Protein AF-A0A158FHJ2-F1 (afdb_monomer_lite)

Radius of gyration: 22.07 Å; chains: 1; bounding box: 53×37×63 Å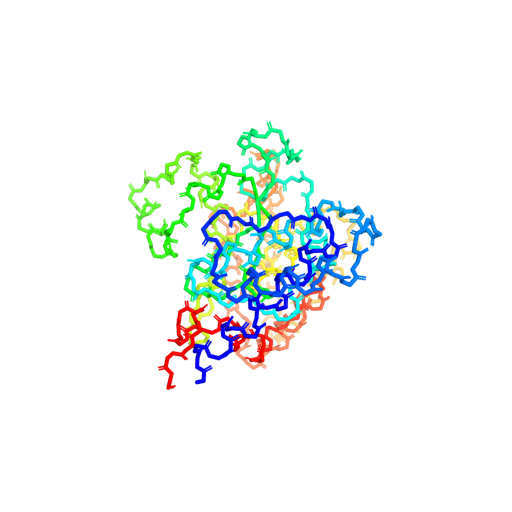

Organism: Caballeronia sordidicola (NCBI:txid196367)

pLDDT: mean 91.87, std 8.34, range [44.44, 98.44]

Foldseek 3Di:
DLVVVLLVLLLVLLLLCLQQVHDQDPPRDPSSVVSVVVNCVVCPVNHHNDDLLSVQLSVLSSVCSVVQFDADPVSDSVVSVQQDDQAFQQQRHGADDPPPDQSHKDKDFLAQLFGNFFQGIHIHGNLLCVLCPNDHLVNLVVCVVVVHARPSGDNLSSLSSNQLNQFVRDDPPDDRDLDAHSGDDTPRHGHTLNNLVLNVLLVLLVDDPVVNVVVLVLLLVLADPVCSPVLSVLLVVLSVQLNVQCVVDPDSSNSSVDPSSSVSSVVSVVNRDPVSVVVSSVSSCVVVVHDDQDVVRVVNRVSVSSSGSDDD

Secondary structure (DSSP, 8-state):
-HHHHHHHHHHHHHHHHHHTTPPPPTT--HHHHHHHHHHHHHHTT------HHHHHHHHHHHHHHHTTB-B-TT--HHHHHHT--SB-TTT-PBPBSSS-STTBEEEEESSTTS-B-TBBEEEEEHHHHHHHTT--HHHHHHHHHTT-PPTTS-HHHHHHHHHHHHHHHS-TTSPPP-----SPPPTTB---HHHHHHHHHHHTTSS-HHHHHHHHHHHHTTS-TTTHHHHHHHHHHHHHHHHHHHTT-SSGGGGGG-HHHHHHHHHHHHTS-HHHHHHHHHHHHHHTT-----HHHHHHT-GGGTTBPP--

Structure (mmCIF, N/CA/C/O backbone):
data_AF-A0A158FHJ2-F1
#
_entry.id   AF-A0A158FHJ2-F1
#
loop_
_atom_site.group_PDB
_atom_site.id
_atom_site.type_symbol
_atom_site.label_atom_id
_atom_site.label_alt_id
_atom_site.label_comp_id
_atom_site.label_asym_id
_atom_site.label_entity_id
_atom_site.label_seq_id
_atom_site.pdbx_PDB_ins_code
_atom_site.Cartn_x
_atom_site.Cartn_y
_atom_site.Cartn_z
_atom_site.occupancy
_atom_site.B_iso_or_equiv
_atom_site.auth_seq_id
_atom_site.auth_comp_id
_atom_site.auth_asym_id
_atom_site.auth_atom_id
_atom_site.pdbx_PDB_model_num
ATOM 1 N N . MET A 1 1 ? 1.790 -14.239 30.527 1.00 54.19 1 MET A N 1
ATOM 2 C CA . MET A 1 1 ? 2.499 -13.319 29.613 1.00 54.19 1 MET A CA 1
ATOM 3 C C . MET A 1 1 ? 1.675 -12.896 28.401 1.00 54.19 1 MET A C 1
ATOM 5 O O . MET A 1 1 ? 1.341 -11.725 28.356 1.00 54.19 1 MET A O 1
ATOM 9 N N . ALA A 1 2 ? 1.270 -13.770 27.466 1.00 59.44 2 ALA A N 1
ATOM 10 C CA . ALA A 1 2 ? 0.426 -13.361 26.320 1.00 59.44 2 ALA A CA 1
ATOM 11 C C . ALA A 1 2 ? -0.910 -12.720 26.752 1.00 59.44 2 ALA A C 1
ATOM 13 O O . ALA A 1 2 ? -1.229 -11.600 26.374 1.00 59.44 2 ALA A O 1
ATOM 14 N N . GLN A 1 3 ? -1.633 -13.384 27.660 1.00 61.69 3 GLN A N 1
ATOM 15 C CA . GLN A 1 3 ? -2.878 -12.860 28.238 1.00 61.69 3 GLN A CA 1
ATOM 16 C C . GLN A 1 3 ? -2.683 -11.570 29.054 1.00 61.69 3 GLN A C 1
ATOM 18 O O . GLN A 1 3 ? -3.582 -10.737 29.114 1.00 61.69 3 GLN A O 1
ATOM 23 N N . GLU A 1 4 ? -1.520 -11.396 29.685 1.00 65.94 4 GLU A N 1
ATOM 24 C CA . GLU A 1 4 ? -1.193 -10.184 30.450 1.00 65.94 4 GLU A CA 1
ATOM 25 C C . GLU A 1 4 ? -0.856 -9.018 29.517 1.00 65.94 4 GLU A C 1
ATOM 27 O O . GLU A 1 4 ? -1.291 -7.897 29.762 1.00 65.94 4 GLU A O 1
ATOM 32 N N . TYR A 1 5 ? -0.156 -9.295 28.416 1.00 72.88 5 TYR A N 1
ATOM 33 C CA . TYR A 1 5 ? 0.125 -8.330 27.359 1.00 72.88 5 TYR A CA 1
ATOM 34 C C . TYR A 1 5 ? -1.168 -7.863 26.675 1.00 72.88 5 TYR A C 1
ATOM 36 O O . TYR A 1 5 ? -1.376 -6.664 26.490 1.00 72.88 5 TYR A O 1
ATOM 44 N N . ASP A 1 6 ? -2.092 -8.787 26.404 1.00 79.00 6 ASP A N 1
ATOM 45 C CA . ASP A 1 6 ? -3.429 -8.467 25.894 1.00 79.00 6 ASP A CA 1
ATOM 46 C C . ASP A 1 6 ? -4.221 -7.609 26.889 1.00 79.00 6 ASP A C 1
ATOM 48 O O . ASP A 1 6 ? -4.891 -6.650 26.492 1.00 79.00 6 ASP A O 1
ATOM 52 N N . ALA A 1 7 ? -4.119 -7.916 28.188 1.00 87.19 7 ALA A N 1
ATOM 53 C CA . ALA A 1 7 ? -4.772 -7.147 29.240 1.00 87.19 7 ALA A CA 1
ATOM 54 C C . ALA A 1 7 ? -4.225 -5.717 29.345 1.00 87.19 7 ALA A C 1
ATOM 56 O O . ALA A 1 7 ? -5.012 -4.775 29.443 1.00 87.19 7 ALA A O 1
ATOM 57 N N . GLU A 1 8 ? -2.905 -5.533 29.283 1.00 91.06 8 GLU A N 1
ATOM 58 C CA . GLU A 1 8 ? -2.280 -4.208 29.273 1.00 91.06 8 GLU A CA 1
ATOM 59 C C . GLU A 1 8 ? -2.705 -3.405 28.038 1.00 91.06 8 GLU A C 1
ATOM 61 O O . GLU A 1 8 ? -3.246 -2.305 28.173 1.00 91.06 8 GLU A O 1
ATOM 66 N N . ILE A 1 9 ? -2.560 -3.983 26.839 1.00 91.31 9 ILE A N 1
ATOM 67 C CA . ILE A 1 9 ? -2.947 -3.340 25.574 1.00 91.31 9 ILE A CA 1
ATOM 68 C C . ILE A 1 9 ? -4.401 -2.904 25.603 1.00 91.31 9 ILE A C 1
ATOM 70 O O . ILE A 1 9 ? -4.741 -1.797 25.166 1.00 91.31 9 ILE A O 1
ATOM 74 N N . GLY A 1 10 ? -5.277 -3.788 26.066 1.00 94.06 10 GLY A N 1
ATOM 75 C CA . GLY A 1 10 ? -6.684 -3.489 26.071 1.00 94.06 10 GLY A CA 1
ATOM 76 C C . GLY A 1 10 ? -7.072 -2.503 27.177 1.00 94.06 10 GLY A C 1
ATOM 77 O O . GLY A 1 10 ? -7.909 -1.645 26.903 1.00 94.06 10 GLY A O 1
ATOM 78 N N . ARG A 1 11 ? -6.406 -2.490 28.345 1.00 96.56 11 ARG A N 1
ATOM 79 C CA . ARG A 1 11 ? -6.549 -1.395 29.327 1.00 96.56 11 ARG A CA 1
ATOM 80 C C . ARG A 1 11 ? -6.135 -0.052 28.734 1.00 96.56 11 ARG A C 1
ATOM 82 O O . ARG A 1 11 ? -6.904 0.904 28.817 1.00 96.56 11 ARG A O 1
ATOM 89 N N . THR A 1 12 ? -4.988 0.020 28.052 1.00 96.25 12 THR A N 1
ATOM 90 C CA . THR A 1 12 ? -4.559 1.239 27.345 1.00 96.25 12 THR A CA 1
ATOM 91 C C . THR A 1 12 ? -5.580 1.664 26.289 1.00 96.25 12 THR A C 1
ATOM 93 O O . THR A 1 12 ? -5.916 2.840 26.188 1.00 96.25 12 THR A O 1
ATOM 96 N N . LEU A 1 13 ? -6.119 0.722 25.509 1.00 96.56 13 LEU A N 1
ATOM 97 C CA . LEU A 1 13 ? -7.164 1.018 24.527 1.00 96.56 13 LEU A CA 1
ATOM 98 C C . LEU A 1 13 ? -8.437 1.561 25.191 1.00 96.56 13 LEU A C 1
ATOM 100 O O . LEU A 1 13 ? -9.008 2.529 24.696 1.00 96.56 13 LEU A O 1
ATOM 104 N N . GLY A 1 14 ? -8.874 0.963 26.300 1.00 97.50 14 GLY A N 1
ATOM 105 C CA . GLY A 1 14 ? -10.010 1.442 27.085 1.00 97.50 14 GLY A CA 1
ATOM 106 C C . GLY A 1 14 ? -9.809 2.873 27.577 1.00 97.50 14 GLY A C 1
ATOM 107 O O . GLY A 1 14 ? -10.681 3.724 27.391 1.00 97.50 14 GLY A O 1
ATOM 108 N N . TRP A 1 15 ? -8.630 3.155 28.133 1.00 97.75 15 TRP A N 1
ATOM 109 C CA . TRP A 1 15 ? -8.238 4.489 28.579 1.00 97.75 15 TRP A CA 1
ATOM 110 C C . TRP A 1 15 ? -8.274 5.514 27.439 1.00 97.75 15 TRP A C 1
ATOM 112 O O . TRP A 1 15 ? -8.859 6.591 27.582 1.00 97.75 15 TRP A O 1
ATOM 122 N N . ASP A 1 16 ? -7.709 5.166 26.279 1.00 97.19 16 ASP A N 1
ATOM 123 C CA . ASP A 1 16 ? -7.722 6.032 25.102 1.00 97.19 16 ASP A CA 1
ATOM 124 C C . ASP A 1 16 ? -9.151 6.292 24.616 1.00 97.19 16 ASP A C 1
ATOM 126 O O . ASP A 1 16 ? -9.506 7.447 24.379 1.00 97.19 16 ASP A O 1
ATOM 130 N N . LEU A 1 17 ? -9.998 5.258 24.532 1.00 97.31 17 LEU A N 1
ATOM 131 C CA . LEU A 1 17 ? -11.416 5.396 24.182 1.00 97.31 17 LEU A CA 1
ATOM 132 C C . LEU A 1 17 ? -12.125 6.393 25.108 1.00 97.31 17 LEU A C 1
ATOM 134 O O . LEU A 1 17 ? -12.779 7.319 24.624 1.00 97.31 17 LEU A O 1
ATOM 138 N N . ALA A 1 18 ? -11.922 6.267 26.422 1.00 97.50 18 ALA A N 1
ATOM 139 C CA . ALA A 1 18 ? -12.494 7.182 27.405 1.00 97.50 18 ALA A CA 1
ATOM 140 C C . ALA A 1 18 ? -11.991 8.622 27.222 1.00 97.50 18 ALA A C 1
ATOM 142 O O . ALA A 1 18 ? -12.780 9.562 27.317 1.00 97.50 18 ALA A O 1
ATOM 143 N N . SER A 1 19 ? -10.708 8.811 26.893 1.00 97.25 19 SER A N 1
ATOM 144 C CA . SER A 1 19 ? -10.133 10.143 26.655 1.00 97.25 19 SER A CA 1
ATOM 145 C C . SER A 1 19 ? -10.781 10.891 25.480 1.00 97.25 19 SER A C 1
ATOM 147 O O . SER A 1 19 ? -10.815 12.124 25.484 1.00 97.25 19 SER A O 1
ATOM 149 N N . TYR A 1 20 ? -11.342 10.159 24.510 1.00 96.44 20 TYR A N 1
ATOM 150 C CA . TYR A 1 20 ? -12.083 10.697 23.362 1.00 96.44 20 TYR A CA 1
ATOM 151 C C . TYR A 1 20 ? -13.611 10.607 23.518 1.00 96.44 20 TYR A C 1
ATOM 153 O O . TYR A 1 20 ? -14.345 10.813 22.550 1.00 96.44 20 TYR A O 1
ATOM 161 N N . GLY A 1 21 ? -14.111 10.255 24.710 1.00 94.75 21 GLY A N 1
ATOM 162 C CA . GLY A 1 21 ? -15.547 10.110 24.967 1.00 94.75 21 GLY A CA 1
ATOM 163 C C . GLY A 1 21 ? -16.207 8.992 24.154 1.00 94.75 21 GLY A C 1
ATOM 164 O O . GLY A 1 21 ? -17.412 9.026 23.906 1.00 94.75 21 GLY A O 1
ATOM 165 N N . TRP A 1 22 ? -15.426 8.012 23.699 1.00 94.62 22 TRP A N 1
ATOM 166 C CA . TRP A 1 22 ? -15.891 6.913 22.865 1.00 94.62 22 TRP A CA 1
ATOM 167 C C . TRP A 1 22 ? -16.224 5.686 23.698 1.00 94.62 22 TRP A C 1
ATOM 169 O O . TRP A 1 22 ? -15.426 5.224 24.506 1.00 94.62 22 TRP A O 1
ATOM 179 N N . THR A 1 23 ? -17.406 5.122 23.461 1.00 93.50 23 THR A N 1
ATOM 180 C CA . THR A 1 23 ? -17.832 3.896 24.133 1.00 93.50 23 THR A CA 1
ATOM 181 C C . THR A 1 23 ? -17.115 2.686 23.526 1.00 93.50 23 THR A C 1
ATOM 183 O O . THR A 1 23 ? -17.088 2.556 22.295 1.00 93.50 23 THR A O 1
ATOM 186 N N . PRO A 1 24 ? -16.555 1.780 24.351 1.00 95.19 24 PRO A N 1
ATOM 187 C CA . PRO A 1 24 ? -16.081 0.489 23.884 1.00 95.19 24 PRO A CA 1
ATOM 188 C C . PRO A 1 24 ? -17.204 -0.279 23.192 1.00 95.19 24 PRO A C 1
ATOM 190 O O . PRO A 1 24 ? -18.383 -0.107 23.501 1.00 95.19 24 PRO A O 1
ATOM 193 N N . ARG A 1 25 ? -16.848 -1.151 22.252 1.00 92.44 25 ARG A N 1
ATOM 194 C CA . ARG A 1 25 ? -17.834 -2.034 21.623 1.00 92.44 25 ARG A CA 1
ATOM 195 C C . ARG A 1 25 ? -18.517 -2.933 22.658 1.00 92.44 25 ARG A C 1
ATOM 197 O O . ARG A 1 25 ? -17.920 -3.302 23.663 1.00 92.44 25 ARG A O 1
ATOM 204 N N . ASN A 1 26 ? -19.735 -3.370 22.345 1.00 92.06 26 ASN A N 1
ATOM 205 C CA . ASN A 1 26 ? -20.490 -4.297 23.196 1.00 92.06 26 ASN A CA 1
ATOM 206 C C . ASN A 1 26 ? -19.770 -5.642 23.403 1.00 92.06 26 ASN A C 1
ATOM 208 O O . ASN A 1 26 ? -19.990 -6.300 24.410 1.00 92.06 26 ASN A O 1
ATOM 212 N N . ASP A 1 27 ? -18.924 -6.042 22.450 1.00 92.06 27 ASP A N 1
ATOM 213 C CA . ASP A 1 27 ? -18.098 -7.251 22.495 1.00 92.06 27 ASP A CA 1
ATOM 214 C C . ASP A 1 27 ? -16.671 -6.990 23.018 1.00 92.06 27 ASP A C 1
ATOM 216 O O . ASP A 1 27 ? -15.771 -7.797 22.783 1.00 92.06 27 ASP A O 1
ATOM 220 N N . ALA A 1 28 ? -16.429 -5.854 23.685 1.00 93.31 28 ALA A N 1
ATOM 221 C CA . ALA A 1 28 ? -15.112 -5.515 24.211 1.00 93.31 28 ALA A CA 1
ATOM 222 C C . ALA A 1 28 ? -14.696 -6.456 25.364 1.00 93.31 28 ALA A C 1
ATOM 224 O O . ALA A 1 28 ? -15.498 -6.710 26.266 1.00 93.31 28 ALA A O 1
ATOM 225 N N . PRO A 1 29 ? -13.438 -6.938 25.387 1.00 93.06 29 PRO A N 1
ATOM 226 C CA . PRO A 1 29 ? -12.914 -7.713 26.509 1.00 93.06 29 PRO A CA 1
ATOM 227 C C . PRO A 1 29 ? -12.943 -6.946 27.841 1.00 93.06 29 PRO A C 1
ATOM 229 O O . PRO A 1 29 ? -12.853 -5.716 27.858 1.00 93.06 29 PRO A O 1
ATOM 232 N N . ALA A 1 30 ? -12.972 -7.675 28.963 1.00 94.81 30 ALA A N 1
ATOM 233 C CA . ALA A 1 30 ? -13.058 -7.104 30.314 1.00 94.81 30 ALA A CA 1
ATOM 234 C C . ALA A 1 30 ? -11.983 -6.041 30.594 1.00 94.81 30 ALA A C 1
ATOM 236 O O . ALA A 1 30 ? -12.297 -4.949 31.057 1.00 94.81 30 ALA A O 1
ATOM 237 N N . HIS A 1 31 ? -10.738 -6.304 30.203 1.00 95.62 31 HIS A N 1
ATOM 238 C CA . HIS A 1 31 ? -9.629 -5.371 30.393 1.00 95.62 31 HIS A CA 1
ATOM 239 C C . HIS A 1 31 ? -9.821 -4.032 29.638 1.00 95.62 31 HIS A C 1
ATOM 241 O O . HIS A 1 31 ? -9.353 -2.995 30.099 1.00 95.62 31 HIS A O 1
ATOM 247 N N . VAL A 1 32 ? -10.560 -4.009 28.515 1.00 96.75 32 VAL A N 1
ATOM 248 C CA . VAL A 1 32 ? -10.904 -2.758 27.808 1.00 96.75 32 VAL A CA 1
ATOM 249 C C . VAL A 1 32 ? -11.948 -1.982 28.595 1.00 96.75 32 VAL A C 1
ATOM 251 O O . VAL A 1 32 ? -11.862 -0.760 28.703 1.00 96.75 32 VAL A O 1
ATOM 254 N N . LEU A 1 33 ? -12.934 -2.685 29.155 1.00 97.31 33 LEU A N 1
ATOM 255 C CA . LEU A 1 33 ? -13.970 -2.080 29.987 1.00 97.31 33 LEU A CA 1
ATOM 256 C C . LEU A 1 33 ? -13.379 -1.494 31.276 1.00 97.31 33 LEU A C 1
ATOM 258 O O . LEU A 1 33 ? -13.750 -0.382 31.645 1.00 97.31 33 LEU A O 1
ATOM 262 N N . GLU A 1 34 ? -12.431 -2.193 31.906 1.00 97.19 34 GLU A N 1
ATOM 263 C CA . GLU A 1 34 ? -11.679 -1.718 33.076 1.00 97.19 34 GLU A CA 1
ATOM 264 C C . GLU A 1 34 ? -10.933 -0.414 32.770 1.00 97.19 34 GLU A C 1
ATOM 266 O O . GLU A 1 34 ? -11.211 0.613 33.389 1.00 97.19 34 GLU A O 1
ATOM 271 N N . GLY A 1 35 ? -10.065 -0.413 31.750 1.00 97.50 35 GLY A N 1
ATOM 272 C CA . GLY A 1 35 ? -9.312 0.789 31.376 1.00 97.50 35 GLY A CA 1
ATOM 273 C C . GLY A 1 35 ? -10.215 1.950 30.945 1.00 97.50 35 GLY A C 1
ATOM 274 O O . GLY A 1 35 ? -9.931 3.115 31.226 1.00 97.50 35 GLY A O 1
ATOM 275 N N . HIS A 1 36 ? -11.352 1.653 30.308 1.00 97.94 36 HIS A N 1
ATOM 276 C CA . HIS A 1 36 ? -12.347 2.667 29.970 1.00 97.94 36 HIS A CA 1
ATOM 277 C C . HIS A 1 36 ? -13.044 3.241 31.210 1.00 97.94 36 HIS A C 1
ATOM 279 O O . HIS A 1 36 ? -13.283 4.447 31.270 1.00 97.94 36 HIS A O 1
ATOM 285 N N . ALA A 1 37 ? -13.370 2.419 32.211 1.00 97.75 37 ALA A N 1
ATOM 286 C CA . ALA A 1 37 ? -13.951 2.890 33.465 1.00 97.75 37 ALA A CA 1
ATOM 287 C C . ALA A 1 37 ? -12.977 3.804 34.228 1.00 97.75 37 ALA A C 1
ATOM 289 O O . ALA A 1 37 ? -13.374 4.886 34.669 1.00 97.75 37 ALA A O 1
ATOM 290 N N . GLU A 1 38 ? -11.702 3.419 34.302 1.00 97.62 38 GLU A N 1
ATOM 291 C CA . GLU A 1 38 ? -10.626 4.231 34.885 1.00 97.62 38 GLU A CA 1
ATOM 292 C C . GLU A 1 38 ? -10.467 5.570 34.152 1.00 97.62 38 GLU A C 1
ATOM 294 O O . GLU A 1 38 ? -10.483 6.639 34.768 1.00 97.62 38 GLU A O 1
ATOM 299 N N . GLY A 1 39 ? -10.395 5.534 32.818 1.00 97.12 39 GLY A N 1
ATOM 300 C CA . GLY A 1 39 ? -10.318 6.741 32.002 1.00 97.12 39 GLY A CA 1
ATOM 301 C C . GLY A 1 39 ? -11.547 7.635 32.183 1.00 97.12 39 GLY A C 1
ATOM 302 O O . GLY A 1 39 ? -11.418 8.849 32.337 1.00 97.12 39 GLY A O 1
ATOM 303 N N . LYS A 1 40 ? -12.753 7.063 32.253 1.00 96.88 40 LYS A N 1
ATOM 304 C CA . LYS A 1 40 ? -13.988 7.827 32.478 1.00 96.88 40 LYS A CA 1
ATOM 305 C C . LYS A 1 40 ? -13.976 8.533 33.834 1.00 96.88 40 LYS A C 1
ATOM 307 O O . LYS A 1 40 ? -14.395 9.687 33.905 1.00 96.88 40 LYS A O 1
ATOM 312 N N . ALA A 1 41 ? -13.461 7.888 34.882 1.00 96.88 41 ALA A N 1
ATOM 313 C CA . ALA A 1 41 ? -13.275 8.518 36.189 1.00 96.88 41 ALA A CA 1
ATOM 314 C C . ALA A 1 41 ? -12.261 9.677 36.135 1.00 96.88 41 ALA A C 1
ATOM 316 O O . ALA A 1 41 ? -12.446 10.690 36.806 1.00 96.88 41 ALA A O 1
ATOM 317 N N . ARG A 1 42 ? -11.215 9.563 35.302 1.00 96.56 42 ARG A N 1
ATOM 318 C CA . ARG A 1 42 ? -10.171 10.589 35.148 1.00 96.56 42 ARG A CA 1
ATOM 319 C C . ARG A 1 42 ? -10.595 11.797 34.312 1.00 96.56 42 ARG A C 1
ATOM 321 O O . ARG A 1 42 ? -10.217 12.924 34.651 1.00 96.56 42 ARG A O 1
ATOM 328 N N . PHE A 1 43 ? -11.266 11.561 33.187 1.00 95.06 43 PHE A N 1
ATOM 329 C CA . PHE A 1 43 ? -11.600 12.589 32.196 1.00 95.06 43 PHE A CA 1
ATOM 330 C C . PHE A 1 43 ? -12.993 13.182 32.423 1.00 95.06 43 PHE A C 1
ATOM 332 O O . PHE A 1 43 ? -13.198 14.370 32.177 1.00 95.06 43 PHE A O 1
ATOM 339 N N . GLY A 1 44 ? -13.941 12.388 32.933 1.00 91.00 44 GLY A N 1
ATOM 340 C CA . GLY A 1 44 ? -15.318 12.818 33.161 1.00 91.00 44 GLY A CA 1
ATOM 341 C C . GLY A 1 44 ? -15.920 13.472 31.905 1.00 91.00 44 GLY A C 1
ATOM 342 O O . GLY A 1 44 ? -15.878 12.868 30.834 1.00 91.00 44 GLY A O 1
ATOM 343 N N . PRO A 1 45 ? -16.467 14.699 31.998 1.00 88.94 45 PRO A N 1
ATOM 344 C CA . PRO A 1 45 ? -16.992 15.422 30.837 1.00 88.94 45 PRO A CA 1
ATOM 345 C C . PRO A 1 45 ? -15.900 16.026 29.932 1.00 88.94 45 PRO A C 1
ATOM 347 O O . PRO A 1 45 ? -16.182 16.380 28.789 1.00 88.94 45 PRO A O 1
ATOM 350 N N . ASN A 1 46 ? -14.655 16.138 30.408 1.00 91.00 46 ASN A N 1
ATOM 351 C CA . ASN A 1 46 ? -13.553 16.800 29.705 1.00 91.00 46 ASN A CA 1
ATOM 352 C C . ASN A 1 46 ? -12.854 15.834 28.737 1.00 91.00 46 ASN A C 1
ATOM 354 O O . ASN A 1 46 ? -11.701 15.446 28.935 1.00 91.00 46 ASN A O 1
ATOM 358 N N . THR A 1 47 ? -13.576 15.436 27.692 1.00 94.25 47 THR A N 1
ATOM 359 C CA . THR A 1 47 ? -13.083 14.529 26.645 1.00 94.25 47 THR A CA 1
ATOM 360 C C . THR A 1 47 ? -12.654 15.288 25.392 1.00 94.25 47 THR A C 1
ATOM 362 O O . THR A 1 47 ? -13.113 16.398 25.116 1.00 94.25 47 THR A O 1
ATOM 365 N N . LYS A 1 48 ? -11.738 14.697 24.624 1.00 93.75 48 LYS A N 1
ATOM 366 C CA . LYS A 1 48 ? -11.281 15.237 23.340 1.00 93.75 48 LYS A CA 1
ATOM 367 C C . LYS A 1 48 ? -12.276 14.878 22.241 1.00 93.75 48 LYS A C 1
ATOM 369 O O . LYS A 1 48 ? -12.745 13.747 22.184 1.00 93.75 48 LYS A O 1
ATOM 374 N N . VAL A 1 49 ? -12.524 15.795 21.309 1.00 92.75 49 VAL A N 1
ATOM 375 C CA . VAL A 1 49 ? -13.263 15.477 20.079 1.00 92.75 49 VAL A CA 1
ATOM 376 C C . VAL A 1 49 ? -12.292 14.830 19.086 1.00 92.75 49 VAL A C 1
ATOM 378 O O . VAL A 1 49 ? -11.378 15.515 18.628 1.00 92.75 49 VAL A O 1
ATOM 381 N N . PRO A 1 50 ? -12.458 13.543 18.726 1.00 93.94 50 PRO A N 1
ATOM 382 C CA . PRO A 1 50 ? -11.501 12.878 17.859 1.00 93.94 50 PRO A CA 1
ATOM 383 C C . PRO A 1 50 ? -11.653 13.332 16.400 1.00 93.94 50 PRO A C 1
ATOM 385 O O . PRO A 1 50 ? -12.755 13.342 15.823 1.00 93.94 50 PRO A O 1
ATOM 388 N N . THR A 1 51 ? -10.520 13.621 15.771 1.00 95.88 51 THR A N 1
ATOM 389 C CA . THR A 1 51 ? -10.353 13.737 14.318 1.00 95.88 51 THR A CA 1
ATOM 390 C C . THR A 1 51 ? -10.717 12.423 13.614 1.00 95.88 51 THR A C 1
ATOM 392 O O . THR A 1 51 ? -10.831 11.360 14.233 1.00 95.88 51 THR A O 1
ATOM 395 N N . ARG A 1 52 ? -10.884 12.450 12.282 1.00 95.00 52 ARG A N 1
ATOM 396 C CA . ARG A 1 52 ? -11.180 11.225 11.511 1.00 95.00 52 ARG A CA 1
ATOM 397 C C . ARG A 1 52 ? -10.088 10.156 11.653 1.00 95.00 52 ARG A C 1
ATOM 399 O O . ARG A 1 52 ? -10.402 8.966 11.650 1.00 95.00 52 ARG A O 1
ATOM 406 N N . PHE A 1 53 ? -8.834 10.579 11.810 1.00 97.19 53 PHE A N 1
ATOM 407 C CA . PHE A 1 53 ? -7.681 9.695 11.946 1.00 97.19 53 PHE A CA 1
ATOM 408 C C . PHE A 1 53 ? -7.627 9.046 13.327 1.00 97.19 53 PHE A C 1
ATOM 410 O O . PHE A 1 53 ? -7.451 7.834 13.414 1.00 97.19 53 PHE A O 1
ATOM 417 N N . GLU A 1 54 ? -7.889 9.804 14.394 1.00 97.25 54 GLU A N 1
ATOM 418 C CA . GLU A 1 54 ? -7.995 9.261 15.757 1.00 97.25 54 GLU A CA 1
ATOM 419 C C . GLU A 1 54 ? -9.159 8.271 15.870 1.00 97.25 54 GLU A C 1
ATOM 421 O O . GLU A 1 54 ? -8.982 7.165 16.379 1.00 97.25 54 GLU A O 1
ATOM 426 N N . ARG A 1 55 ? -10.326 8.594 15.292 1.00 95.50 55 ARG A N 1
ATOM 427 C CA . ARG A 1 55 ? -11.458 7.653 15.215 1.00 95.50 55 ARG A CA 1
ATOM 428 C C . ARG A 1 55 ? -11.078 6.364 14.493 1.00 95.50 55 ARG A C 1
ATOM 430 O O . ARG A 1 55 ? -11.392 5.270 14.963 1.00 95.50 55 ARG A O 1
ATOM 437 N N . LYS A 1 56 ? -10.406 6.472 13.342 1.00 96.31 56 LYS A N 1
ATOM 438 C CA . LYS A 1 56 ? -9.984 5.299 12.567 1.00 96.31 56 LYS A CA 1
ATOM 439 C C . LYS A 1 56 ? -8.945 4.473 13.318 1.00 96.31 56 LYS A C 1
ATOM 441 O O . LYS A 1 56 ? -9.046 3.252 13.310 1.00 96.31 56 LYS A O 1
ATOM 446 N N . TRP A 1 57 ? -8.005 5.120 13.999 1.00 97.50 57 TRP A N 1
ATOM 447 C CA . TRP A 1 57 ? -6.993 4.476 14.830 1.00 97.50 57 TRP A CA 1
ATOM 448 C C . TRP A 1 57 ? -7.612 3.682 15.987 1.00 97.50 57 TRP A C 1
ATOM 450 O O . TRP A 1 57 ? -7.327 2.493 16.140 1.00 97.50 57 TRP A O 1
ATOM 460 N N . LEU A 1 58 ? -8.542 4.284 16.736 1.00 96.69 58 LEU A N 1
ATOM 461 C CA . LEU A 1 58 ? -9.284 3.603 17.804 1.00 96.69 58 LEU A CA 1
ATOM 462 C C . LEU A 1 58 ? -10.124 2.436 17.261 1.00 96.69 58 LEU A C 1
ATOM 464 O O . LEU A 1 58 ? -10.169 1.360 17.858 1.00 96.69 58 LEU A O 1
ATOM 468 N N . GLN A 1 59 ? -10.779 2.618 16.110 1.00 95.25 59 GLN A N 1
ATOM 469 C CA . GLN A 1 59 ? -11.531 1.553 15.438 1.00 95.25 59 GLN A CA 1
ATOM 470 C C . GLN A 1 59 ? -10.613 0.399 15.002 1.00 95.25 59 GLN A C 1
ATOM 472 O O . GLN A 1 59 ? -10.973 -0.770 15.155 1.00 95.25 59 GLN A O 1
ATOM 477 N N . LEU A 1 60 ? -9.437 0.713 14.458 1.00 95.94 60 LEU A N 1
ATOM 478 C CA . LEU A 1 60 ? -8.438 -0.258 14.023 1.00 95.94 60 LEU A CA 1
ATOM 479 C C . LEU A 1 60 ? -7.937 -1.088 15.205 1.00 95.94 60 LEU A C 1
ATOM 481 O O . LEU A 1 60 ? -7.953 -2.312 15.114 1.00 95.94 60 LEU A O 1
ATOM 485 N N . ARG A 1 61 ? -7.591 -0.452 16.331 1.00 96.44 61 ARG A N 1
ATOM 486 C CA . ARG A 1 61 ? -7.136 -1.147 17.547 1.00 96.44 61 ARG A CA 1
ATOM 487 C C . ARG A 1 61 ? -8.205 -2.058 18.143 1.00 96.44 61 ARG A C 1
ATOM 489 O O . ARG A 1 61 ? -7.909 -3.206 18.454 1.00 96.44 61 ARG A O 1
ATOM 496 N N . GLN A 1 62 ? -9.459 -1.603 18.206 1.00 95.06 62 GLN A N 1
ATOM 497 C CA . GLN A 1 62 ? -10.576 -2.455 18.636 1.00 95.06 62 GLN A CA 1
ATOM 498 C C . GLN A 1 62 ? -10.759 -3.671 17.716 1.00 95.06 62 GLN A C 1
ATOM 500 O O . GLN A 1 62 ? -10.934 -4.793 18.185 1.00 95.06 62 GLN A O 1
ATOM 505 N N . ASN A 1 63 ? -10.688 -3.472 16.395 1.00 93.75 63 ASN A N 1
ATOM 506 C CA . ASN A 1 63 ? -10.805 -4.567 15.431 1.00 93.75 63 ASN A CA 1
ATOM 507 C C . ASN A 1 63 ? -9.625 -5.542 15.488 1.00 93.75 63 ASN A C 1
ATOM 509 O O . ASN A 1 63 ? -9.833 -6.739 15.293 1.00 93.75 63 ASN A O 1
ATOM 513 N N . ALA A 1 64 ? -8.413 -5.042 15.722 1.00 93.75 64 ALA A N 1
ATOM 514 C CA . ALA A 1 64 ? -7.215 -5.855 15.859 1.00 93.75 64 ALA A CA 1
ATOM 515 C C . ALA A 1 64 ? -7.297 -6.736 17.108 1.00 93.75 64 ALA A C 1
ATOM 517 O O . ALA A 1 64 ? -7.210 -7.956 16.983 1.00 93.75 64 ALA A O 1
ATOM 518 N N . LEU A 1 65 ? -7.604 -6.143 18.268 1.00 92.69 65 LEU A N 1
ATOM 519 C CA . LEU A 1 65 ? -7.768 -6.862 19.532 1.00 92.69 65 LEU A CA 1
ATOM 520 C C . LEU A 1 65 ? -8.851 -7.945 19.431 1.00 92.69 65 LEU A C 1
ATOM 522 O O . LEU A 1 65 ? -8.602 -9.098 19.762 1.00 92.69 65 LEU A O 1
ATOM 526 N N . ARG A 1 66 ? -10.016 -7.625 18.847 1.00 91.44 66 ARG A N 1
ATOM 527 C CA . ARG A 1 66 ? -11.095 -8.604 18.605 1.00 91.44 66 ARG A CA 1
ATOM 528 C C . ARG A 1 66 ? -10.650 -9.793 17.743 1.00 91.44 66 ARG A C 1
ATOM 530 O O . ARG A 1 66 ? -11.204 -10.881 17.846 1.00 91.44 66 ARG A O 1
ATOM 537 N N . ARG A 1 67 ? -9.688 -9.583 16.843 1.00 90.06 67 ARG A N 1
ATOM 538 C CA . ARG A 1 67 ? -9.131 -10.622 15.962 1.00 90.06 67 ARG A CA 1
ATOM 539 C C . ARG A 1 67 ? -7.885 -11.295 16.555 1.00 90.06 67 ARG A C 1
ATOM 541 O O . ARG A 1 67 ? -7.277 -12.104 15.856 1.00 90.06 67 ARG A O 1
ATOM 548 N N . GLY A 1 68 ? -7.492 -10.942 17.783 1.00 90.88 68 GLY A N 1
ATOM 549 C CA . GLY A 1 68 ? -6.247 -11.384 18.411 1.00 90.88 68 GLY A CA 1
ATOM 550 C C . GLY A 1 68 ? -5.013 -10.966 17.614 1.00 90.88 68 GLY A C 1
ATOM 551 O O . GLY A 1 68 ? -4.090 -11.758 17.472 1.00 90.88 68 GLY A O 1
ATOM 552 N N . LYS A 1 69 ? -5.037 -9.780 16.991 1.00 92.50 69 LYS A N 1
ATOM 553 C CA . LYS A 1 69 ? -3.956 -9.255 16.148 1.00 92.50 69 LYS A CA 1
ATOM 554 C C . LYS A 1 69 ? -3.225 -8.109 16.838 1.00 92.50 69 LYS A C 1
ATOM 556 O O . LYS A 1 69 ? -3.858 -7.217 17.400 1.00 92.50 69 LYS A O 1
ATOM 561 N N . ILE A 1 70 ? -1.907 -8.096 16.677 1.00 93.25 70 ILE A N 1
ATOM 562 C CA . ILE A 1 70 ? -1.024 -7.036 17.161 1.00 93.25 70 ILE A CA 1
ATOM 563 C C . ILE A 1 70 ? -1.240 -5.760 16.341 1.00 93.25 70 ILE A C 1
ATOM 565 O O . ILE A 1 70 ? -1.401 -5.806 15.115 1.00 93.25 70 ILE A O 1
ATOM 569 N N . VAL A 1 71 ? -1.204 -4.619 17.029 1.00 94.75 71 VAL A N 1
ATOM 570 C CA . VAL A 1 71 ? -1.018 -3.299 16.422 1.00 94.75 71 VAL A CA 1
ATOM 571 C C . VAL A 1 71 ? 0.327 -2.771 16.877 1.00 94.75 71 VAL A C 1
ATOM 573 O O . VAL A 1 71 ? 0.540 -2.593 18.073 1.00 94.75 71 VAL A O 1
ATOM 576 N N . ASP A 1 72 ? 1.226 -2.555 15.925 1.00 93.06 72 ASP A N 1
ATOM 577 C CA . ASP A 1 72 ? 2.545 -2.009 16.201 1.00 93.06 72 ASP A CA 1
ATOM 578 C C . ASP A 1 72 ? 2.448 -0.580 16.760 1.00 93.06 72 ASP A C 1
ATOM 580 O O . ASP A 1 72 ? 1.574 0.200 16.369 1.00 93.06 72 ASP A O 1
ATOM 584 N N . ALA A 1 73 ? 3.360 -0.224 17.666 1.00 91.06 73 ALA A N 1
ATOM 585 C CA . ALA A 1 73 ? 3.353 1.071 18.342 1.00 91.06 73 ALA A CA 1
ATOM 586 C C . ALA A 1 73 ? 3.568 2.260 17.385 1.00 91.06 73 ALA A C 1
ATOM 588 O O . ALA A 1 73 ? 3.120 3.370 17.682 1.00 91.06 73 ALA A O 1
ATOM 589 N N . ALA A 1 74 ? 4.202 2.051 16.224 1.00 92.44 74 ALA A N 1
ATOM 590 C CA . ALA A 1 74 ? 4.349 3.088 15.203 1.00 92.44 74 ALA A CA 1
ATOM 591 C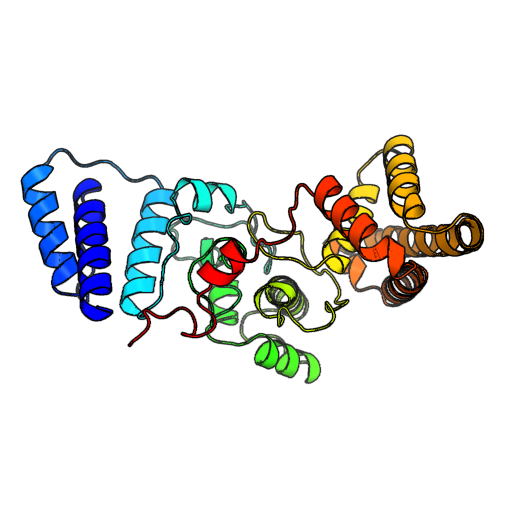 C . ALA A 1 74 ? 3.014 3.438 14.520 1.00 92.44 74 ALA A C 1
ATOM 593 O O . ALA A 1 74 ? 2.884 4.514 13.924 1.00 92.44 74 ALA A O 1
ATOM 594 N N . ILE A 1 75 ? 1.994 2.575 14.632 1.00 95.69 75 ILE A N 1
ATOM 595 C CA . ILE A 1 75 ? 0.659 2.844 14.097 1.00 95.69 75 ILE A CA 1
ATOM 596 C C . ILE A 1 75 ? -0.057 3.841 15.006 1.00 95.69 75 ILE A C 1
ATOM 598 O O . ILE A 1 75 ? -0.739 3.490 15.968 1.00 95.69 75 ILE A O 1
ATOM 602 N N . THR A 1 76 ? 0.087 5.114 14.654 1.00 96.81 76 THR A N 1
ATOM 603 C CA . THR A 1 76 ? -0.501 6.275 15.333 1.00 96.81 76 THR A CA 1
ATOM 604 C C . THR A 1 76 ? -1.534 6.972 14.436 1.00 96.81 76 THR A C 1
ATOM 606 O O . THR A 1 76 ? -1.557 6.730 13.226 1.00 96.81 76 THR A O 1
ATOM 609 N N . PRO A 1 77 ? -2.367 7.894 14.960 1.00 97.69 77 PRO A N 1
ATOM 610 C CA . PRO A 1 77 ? -3.227 8.725 14.114 1.00 97.69 77 PRO A CA 1
ATOM 611 C C . PRO A 1 77 ? -2.452 9.480 13.020 1.00 97.69 77 PRO A C 1
ATOM 613 O O . PRO A 1 77 ? -2.903 9.523 11.879 1.00 97.69 77 PRO A O 1
ATOM 616 N N . ARG A 1 78 ? -1.248 9.983 13.338 1.00 97.69 78 ARG A N 1
ATOM 617 C CA . ARG A 1 78 ? -0.353 10.648 12.375 1.00 97.69 78 ARG A CA 1
ATOM 618 C C . ARG A 1 78 ? 0.134 9.700 11.279 1.00 97.69 78 ARG A C 1
ATOM 620 O O . ARG A 1 78 ? 0.272 10.114 10.135 1.00 97.69 78 ARG A O 1
ATOM 627 N N . PHE A 1 79 ? 0.384 8.432 11.608 1.00 96.38 79 PHE A N 1
ATOM 628 C CA . PHE A 1 79 ? 0.705 7.427 10.596 1.00 96.38 79 PHE A CA 1
ATOM 629 C C . PHE A 1 79 ? -0.483 7.188 9.656 1.00 96.38 79 PHE A C 1
ATOM 631 O O . PHE A 1 79 ? -0.298 7.154 8.446 1.00 96.38 79 PHE A O 1
ATOM 638 N N . ILE A 1 80 ? -1.707 7.076 10.191 1.00 97.25 80 ILE A N 1
ATOM 639 C CA . ILE A 1 80 ? -2.910 6.906 9.360 1.00 97.25 80 ILE A CA 1
ATOM 640 C C . ILE A 1 80 ? -3.112 8.109 8.433 1.00 97.25 80 ILE A C 1
ATOM 642 O O . ILE A 1 80 ? -3.438 7.913 7.269 1.00 97.25 80 ILE A O 1
ATOM 646 N N . GLU A 1 81 ? -2.892 9.328 8.925 1.00 97.06 81 GLU A N 1
ATOM 647 C CA . GLU A 1 81 ? -2.900 10.542 8.101 1.00 97.06 81 GLU A CA 1
ATOM 648 C C . GLU A 1 81 ? -1.816 10.512 7.014 1.00 97.06 81 GLU A C 1
ATOM 650 O O . GLU A 1 81 ? -2.083 10.855 5.868 1.00 97.06 81 GLU A O 1
ATOM 655 N N . PHE A 1 82 ? -0.610 10.047 7.344 1.00 95.69 82 PHE A N 1
ATOM 656 C CA . PHE A 1 82 ? 0.495 9.934 6.390 1.00 95.69 82 PHE A CA 1
ATOM 657 C C . PHE A 1 82 ? 0.204 8.961 5.236 1.00 95.69 82 PHE A C 1
ATOM 659 O O . PHE A 1 82 ? 0.611 9.219 4.103 1.00 95.69 82 PHE A O 1
ATOM 666 N N . ILE A 1 83 ? -0.496 7.855 5.506 1.00 94.69 83 ILE A N 1
ATOM 667 C CA . ILE A 1 83 ? -0.883 6.877 4.476 1.00 94.69 83 ILE A CA 1
ATOM 668 C C . ILE A 1 83 ? -2.245 7.178 3.828 1.00 94.69 83 ILE A C 1
ATOM 670 O O . ILE A 1 83 ? -2.672 6.435 2.938 1.00 94.69 83 ILE A O 1
ATOM 674 N N . ASP A 1 84 ? -2.934 8.235 4.269 1.00 94.88 84 ASP A N 1
ATOM 675 C CA . ASP A 1 84 ? -4.194 8.685 3.683 1.00 94.88 84 ASP A CA 1
ATOM 676 C C . ASP A 1 84 ? -3.965 9.239 2.275 1.00 94.88 84 ASP A C 1
ATOM 678 O O . ASP A 1 84 ? -2.946 9.858 1.961 1.00 94.88 84 ASP A O 1
ATOM 682 N N . TYR A 1 85 ? -4.924 8.998 1.392 1.00 91.38 85 TYR A N 1
ATOM 683 C CA . TYR A 1 85 ? -4.839 9.443 0.009 1.00 91.38 85 TYR A CA 1
ATOM 684 C C . TYR A 1 85 ? -6.248 9.722 -0.517 1.00 91.38 85 TYR A C 1
ATOM 686 O O . TYR A 1 85 ? -7.142 8.961 -0.208 1.00 91.38 85 TYR A O 1
ATOM 694 N N . PRO A 1 86 ? -6.518 10.746 -1.339 1.00 94.44 86 PRO A N 1
ATOM 695 C CA . PRO A 1 86 ? -7.896 11.070 -1.748 1.00 94.44 86 PRO A CA 1
ATOM 696 C C . PRO A 1 86 ? -8.578 10.022 -2.647 1.00 94.44 86 PRO A C 1
ATOM 698 O O . PRO A 1 86 ? -9.797 9.923 -2.688 1.00 94.44 86 PRO A O 1
ATOM 701 N N . THR A 1 87 ? -7.811 9.225 -3.383 1.00 97.12 87 THR A N 1
ATOM 702 C CA . THR A 1 87 ? -8.306 8.231 -4.350 1.00 97.12 87 THR A CA 1
ATOM 703 C C . THR A 1 87 ? -7.922 6.825 -3.906 1.00 97.12 87 THR A C 1
ATOM 705 O O . THR A 1 87 ? -6.783 6.611 -3.502 1.00 97.12 87 THR A O 1
ATOM 708 N N . CYS A 1 88 ? -8.787 5.825 -4.052 1.00 97.81 88 CYS A N 1
ATOM 709 C CA . CYS A 1 88 ? -8.415 4.443 -3.755 1.00 97.81 88 CYS A CA 1
ATOM 710 C C . CYS A 1 88 ? -7.377 3.917 -4.772 1.00 97.81 88 CYS A C 1
ATOM 712 O O . CYS A 1 88 ? -7.619 4.000 -5.974 1.00 97.81 88 CYS A O 1
ATOM 714 N N . PRO A 1 89 ? -6.250 3.315 -4.344 1.00 97.44 89 PRO A N 1
ATOM 715 C CA . PRO A 1 89 ? -5.228 2.811 -5.269 1.00 97.44 89 PRO A CA 1
ATOM 716 C C . PRO A 1 89 ? -5.679 1.576 -6.068 1.00 97.44 89 PRO A C 1
ATOM 718 O O . PRO A 1 89 ? -5.083 1.251 -7.091 1.00 97.44 89 PRO A O 1
ATOM 721 N N . VAL A 1 90 ? -6.727 0.884 -5.619 1.00 98.12 90 VAL A N 1
ATOM 722 C CA . VAL A 1 90 ? -7.262 -0.315 -6.277 1.00 98.12 90 VAL A CA 1
ATOM 723 C C . VAL A 1 90 ? -8.349 0.070 -7.277 1.00 98.12 90 VAL A C 1
ATOM 725 O O . VAL A 1 90 ? -8.239 -0.220 -8.465 1.00 98.12 90 VAL A O 1
ATOM 728 N N . THR A 1 91 ? -9.384 0.761 -6.804 1.00 98.12 91 THR A N 1
ATOM 729 C CA . THR A 1 91 ? -10.585 1.074 -7.591 1.00 98.12 91 THR A CA 1
ATOM 730 C C . THR A 1 91 ? -10.500 2.392 -8.353 1.00 98.12 91 THR A C 1
ATOM 732 O O . THR A 1 91 ? -11.329 2.643 -9.217 1.00 98.12 91 THR A O 1
ATOM 735 N N . LEU A 1 92 ? -9.509 3.235 -8.043 1.00 97.94 92 LEU A N 1
ATOM 736 C CA . LEU A 1 92 ? -9.305 4.575 -8.611 1.00 97.94 92 LEU A CA 1
ATOM 737 C C . LEU A 1 92 ? -10.464 5.563 -8.405 1.00 97.94 92 LEU A C 1
ATOM 739 O O . LEU A 1 92 ? -10.434 6.662 -8.951 1.00 97.94 92 LEU A O 1
ATOM 743 N N . VAL A 1 93 ? -11.450 5.212 -7.580 1.00 97.38 93 VAL A N 1
ATOM 744 C CA . VAL A 1 93 ? -12.531 6.118 -7.173 1.00 97.38 93 VAL A CA 1
ATOM 745 C C . VAL A 1 93 ? -12.055 7.055 -6.068 1.00 97.38 93 VAL A C 1
ATOM 747 O O . VAL A 1 93 ? -11.214 6.677 -5.243 1.00 97.38 93 VAL A O 1
ATOM 750 N N . GLU A 1 94 ? -12.600 8.268 -6.038 1.00 97.56 94 GLU A N 1
ATOM 751 C CA . GLU A 1 94 ? -12.435 9.176 -4.905 1.00 97.56 94 GLU A CA 1
ATOM 752 C C . GLU A 1 94 ? -13.012 8.536 -3.636 1.00 97.56 94 GLU A C 1
ATOM 754 O O . GLU A 1 94 ? -14.061 7.886 -3.668 1.00 97.56 94 GLU A O 1
ATOM 759 N N . MET A 1 95 ? -12.281 8.652 -2.529 1.00 96.75 95 MET A N 1
ATOM 760 C CA . MET A 1 95 ? -12.677 8.057 -1.264 1.00 96.75 95 MET A CA 1
ATOM 761 C C . MET A 1 95 ? -13.584 8.996 -0.485 1.00 96.75 95 MET A C 1
ATOM 763 O O . MET A 1 95 ? -13.270 10.159 -0.236 1.00 96.75 95 MET A O 1
ATOM 767 N N . THR A 1 96 ? -14.708 8.446 -0.046 1.00 96.88 96 THR A N 1
ATOM 768 C CA . THR A 1 96 ? -15.636 9.115 0.860 1.00 96.88 96 THR A CA 1
ATOM 769 C C . THR A 1 96 ? -15.291 8.781 2.311 1.00 96.88 96 THR A C 1
ATOM 771 O O . THR A 1 96 ? -14.449 7.925 2.607 1.00 96.88 96 THR A O 1
ATOM 774 N N . HIS A 1 97 ? -15.914 9.488 3.251 1.00 94.75 97 HIS A N 1
ATOM 775 C CA . HIS A 1 97 ? -15.617 9.334 4.669 1.00 94.75 97 HIS A CA 1
ATOM 776 C C . HIS A 1 97 ? -16.905 9.310 5.486 1.00 94.75 97 HIS A C 1
ATOM 778 O O . HIS A 1 97 ? -17.592 10.321 5.588 1.00 94.75 97 HIS A O 1
ATOM 784 N N . SER A 1 98 ? -17.169 8.189 6.159 1.00 89.75 98 SER A N 1
ATOM 785 C CA . SER A 1 98 ? -18.308 8.026 7.079 1.00 89.75 98 SER A CA 1
ATOM 786 C C . SER A 1 98 ? -19.679 8.224 6.418 1.00 89.75 98 SER A C 1
ATOM 788 O O . SER A 1 98 ? -20.608 8.702 7.061 1.00 89.75 98 SER A O 1
ATOM 790 N N . THR A 1 99 ? -19.804 7.861 5.142 1.00 93.00 99 THR A N 1
ATOM 791 C CA . THR A 1 99 ? -21.072 7.909 4.398 1.00 93.00 99 THR A CA 1
ATOM 792 C C . THR A 1 99 ? -21.800 6.565 4.403 1.00 93.00 99 THR A C 1
ATOM 794 O O . THR A 1 99 ? -22.985 6.504 4.091 1.00 93.00 99 THR A O 1
ATOM 797 N N . GLY A 1 100 ? -21.099 5.476 4.746 1.00 93.12 100 GLY A N 1
ATOM 798 C CA . GLY A 1 100 ? -21.613 4.110 4.632 1.00 93.12 100 GLY A CA 1
ATOM 799 C C . GLY A 1 100 ? -21.550 3.544 3.210 1.00 93.12 100 GLY A C 1
ATOM 800 O O . GLY A 1 100 ? -21.906 2.383 3.010 1.00 93.12 100 GLY A O 1
ATOM 801 N N . ALA A 1 101 ? -21.080 4.324 2.233 1.00 96.12 101 ALA A N 1
ATOM 802 C CA . ALA A 1 101 ? -20.910 3.879 0.859 1.00 96.12 101 ALA A CA 1
ATOM 803 C C . ALA A 1 101 ? -19.698 2.950 0.700 1.00 96.12 101 ALA A C 1
ATOM 805 O O . ALA A 1 101 ? -18.737 2.981 1.468 1.00 96.12 101 ALA A O 1
ATOM 806 N N . ASP A 1 102 ? -19.697 2.164 -0.372 1.00 97.19 102 ASP A N 1
ATOM 807 C CA . ASP A 1 102 ? -18.581 1.281 -0.723 1.00 97.19 102 ASP A CA 1
ATOM 808 C C . ASP A 1 102 ? -17.305 2.038 -1.153 1.00 97.19 102 ASP A C 1
ATOM 810 O O . ASP A 1 102 ? -16.220 1.450 -1.217 1.00 97.19 102 ASP A O 1
ATOM 814 N N . THR A 1 103 ? -17.416 3.345 -1.406 1.00 97.38 103 THR A N 1
ATOM 815 C CA . THR A 1 103 ? -16.304 4.281 -1.632 1.00 97.38 103 THR A CA 1
ATOM 816 C C . THR A 1 103 ? -15.666 4.780 -0.340 1.00 97.38 103 THR A C 1
ATOM 818 O O . THR A 1 103 ? -14.623 5.430 -0.409 1.00 97.38 103 THR A O 1
ATOM 821 N N . ASP A 1 104 ? -16.246 4.484 0.831 1.00 97.25 104 ASP A N 1
ATOM 822 C CA . ASP A 1 104 ? -15.674 4.937 2.094 1.00 97.25 104 ASP A CA 1
ATOM 823 C C . ASP A 1 104 ? -14.268 4.369 2.277 1.00 97.25 104 ASP A C 1
ATOM 825 O O . ASP A 1 104 ? -13.991 3.213 1.954 1.00 97.25 104 ASP A O 1
ATOM 829 N N . TRP A 1 105 ? -13.367 5.180 2.816 1.00 96.94 105 TRP A N 1
ATOM 830 C CA . TRP A 1 105 ? -12.014 4.734 3.109 1.00 96.94 105 TRP A CA 1
ATOM 831 C C . TRP A 1 105 ? -11.976 3.639 4.194 1.00 96.94 105 TRP A C 1
ATOM 833 O O . TRP A 1 105 ? -12.739 3.603 5.170 1.00 96.94 105 TRP A O 1
ATOM 843 N N . SER A 1 106 ? -11.019 2.737 4.042 1.00 96.19 106 SER A N 1
ATOM 844 C CA . SER A 1 106 ? -10.760 1.607 4.917 1.00 96.19 106 SER A CA 1
ATOM 845 C C . SER A 1 106 ? -9.255 1.436 5.070 1.00 96.19 106 SER A C 1
ATOM 847 O O . SER A 1 106 ? -8.529 1.486 4.083 1.00 96.19 106 SER A O 1
ATOM 849 N N . VAL A 1 107 ? -8.791 1.230 6.303 1.00 96.69 107 VAL A N 1
ATOM 850 C CA . VAL A 1 107 ? -7.391 0.893 6.587 1.00 96.69 107 VAL A CA 1
ATOM 851 C C . VAL A 1 107 ? -7.323 -0.617 6.768 1.00 96.69 107 VAL A C 1
ATOM 853 O O . VAL A 1 107 ? -8.000 -1.147 7.653 1.00 96.69 107 VAL A O 1
ATOM 856 N N . ASP A 1 108 ? -6.536 -1.307 5.949 1.00 95.06 108 ASP A N 1
ATOM 857 C CA . ASP A 1 108 ? -6.407 -2.764 6.021 1.00 95.06 108 ASP A CA 1
ATOM 858 C C . ASP A 1 108 ? -4.961 -3.235 5.887 1.00 95.06 108 ASP A C 1
ATOM 860 O O . ASP A 1 108 ? -4.097 -2.536 5.354 1.00 95.06 108 ASP A O 1
ATOM 864 N N . ARG A 1 109 ? -4.722 -4.451 6.385 1.00 95.06 109 ARG A N 1
ATOM 865 C CA . ARG A 1 109 ? -3.444 -5.146 6.260 1.00 95.06 109 ARG A CA 1
ATOM 866 C C . ARG A 1 109 ? -3.341 -5.776 4.887 1.00 95.06 109 ARG A C 1
ATOM 868 O O . ARG A 1 109 ? -4.181 -6.594 4.529 1.00 95.06 109 ARG A O 1
ATOM 875 N N . VAL A 1 110 ? -2.291 -5.471 4.144 1.00 93.50 110 VAL A N 1
ATOM 876 C CA . VAL A 1 110 ? -2.084 -6.054 2.822 1.00 93.50 110 VAL A CA 1
ATOM 877 C C . VAL A 1 110 ? -1.769 -7.549 2.932 1.00 93.50 110 VAL A C 1
ATOM 879 O O . VAL A 1 110 ? -2.421 -8.363 2.279 1.00 93.50 110 VAL A O 1
ATOM 882 N N . ASN A 1 111 ? -0.839 -7.913 3.816 1.00 93.75 111 ASN A N 1
ATOM 883 C CA . ASN A 1 111 ? -0.596 -9.284 4.236 1.00 93.75 111 ASN A CA 1
ATOM 884 C C . ASN A 1 111 ? -1.474 -9.617 5.452 1.00 93.75 111 ASN A C 1
ATOM 886 O O . ASN A 1 111 ? -1.266 -9.114 6.561 1.00 93.75 111 ASN A O 1
ATOM 890 N N . ASN A 1 112 ? -2.462 -10.490 5.240 1.00 93.56 112 ASN A N 1
ATOM 891 C CA . ASN A 1 112 ? -3.413 -10.921 6.267 1.00 93.56 112 ASN A CA 1
ATOM 892 C C . ASN A 1 112 ? -2.771 -11.737 7.404 1.00 93.56 112 ASN A C 1
ATOM 894 O O . ASN A 1 112 ? -3.315 -11.749 8.521 1.00 93.56 112 ASN A O 1
ATOM 898 N N . ASP A 1 113 ? -1.617 -12.354 7.148 1.00 91.25 113 ASP A N 1
ATOM 899 C CA . ASP A 1 113 ? -0.818 -13.065 8.146 1.00 91.25 113 ASP A CA 1
ATOM 900 C C . ASP A 1 113 ? 0.092 -12.127 8.942 1.00 91.25 113 ASP A C 1
ATOM 902 O O . ASP A 1 113 ? 0.641 -12.535 9.952 1.00 91.25 113 ASP A O 1
ATOM 906 N N . GLY A 1 114 ? 0.217 -10.855 8.563 1.00 91.94 114 GLY A N 1
ATOM 907 C CA . GLY A 1 114 ? 0.944 -9.864 9.354 1.00 91.94 114 GLY A CA 1
ATOM 908 C C . GLY A 1 114 ? 0.098 -9.198 10.445 1.00 91.94 114 GLY A C 1
ATOM 909 O O . GLY A 1 114 ? -1.142 -9.240 10.444 1.00 91.94 114 GLY A O 1
ATOM 910 N N . ALA A 1 115 ? 0.785 -8.530 11.367 1.00 94.19 115 ALA A N 1
ATOM 911 C CA . ALA A 1 115 ? 0.228 -7.552 12.296 1.00 94.19 115 ALA A CA 1
ATOM 912 C C . ALA A 1 115 ? -0.205 -6.263 11.568 1.00 94.19 115 ALA A C 1
ATOM 914 O O . ALA A 1 115 ? 0.072 -6.064 10.380 1.00 94.19 115 ALA A O 1
ATOM 915 N N . TYR A 1 116 ? -0.897 -5.373 12.281 1.00 95.75 116 TYR A N 1
ATOM 916 C CA . TYR A 1 116 ? -1.100 -3.998 11.828 1.00 95.75 116 TYR A CA 1
ATOM 917 C C . TYR A 1 116 ? 0.197 -3.223 12.066 1.00 95.75 116 TYR A C 1
ATOM 919 O O . TYR A 1 116 ? 0.462 -2.814 13.191 1.00 95.75 116 TYR A O 1
ATOM 927 N N . ALA A 1 117 ? 1.010 -3.066 11.025 1.00 93.81 117 ALA A N 1
ATOM 928 C CA . ALA A 1 117 ? 2.365 -2.535 11.130 1.00 93.81 117 ALA A CA 1
ATOM 929 C C . ALA A 1 117 ? 2.754 -1.697 9.904 1.00 93.81 117 ALA A C 1
ATOM 931 O O . ALA A 1 117 ? 2.160 -1.844 8.829 1.00 93.81 117 ALA A O 1
ATOM 932 N N . ASP A 1 118 ? 3.751 -0.825 10.074 1.00 92.44 118 ASP A N 1
ATOM 933 C CA . ASP A 1 118 ? 4.323 -0.031 8.984 1.00 92.44 118 ASP A CA 1
ATOM 934 C C . ASP A 1 118 ? 4.819 -0.948 7.856 1.00 92.44 118 ASP A C 1
ATOM 936 O O . ASP A 1 118 ? 5.339 -2.036 8.097 1.00 92.44 118 ASP A O 1
ATOM 940 N N . GLY A 1 119 ? 4.588 -0.557 6.609 1.00 91.06 119 GLY A N 1
ATOM 941 C CA . GLY A 1 119 ? 4.846 -1.374 5.430 1.00 91.06 119 GLY A CA 1
ATOM 942 C C . GLY A 1 119 ? 3.749 -2.398 5.116 1.00 91.06 119 GLY A C 1
ATOM 943 O O . GLY A 1 119 ? 3.664 -2.826 3.964 1.00 91.06 119 GLY A O 1
ATOM 944 N N . ASN A 1 120 ? 2.897 -2.768 6.082 1.00 94.69 120 ASN A N 1
ATOM 945 C CA . ASN A 1 120 ? 1.809 -3.734 5.889 1.00 94.69 120 ASN A CA 1
ATOM 946 C C . ASN A 1 120 ? 0.411 -3.096 5.840 1.00 94.69 120 ASN A C 1
ATOM 948 O O . ASN A 1 120 ? -0.563 -3.803 5.598 1.00 94.69 120 ASN A O 1
ATOM 952 N N . LEU A 1 121 ? 0.268 -1.789 6.071 1.00 95.56 121 LEU A N 1
ATOM 953 C CA . LEU A 1 121 ? -1.029 -1.105 6.030 1.00 95.56 121 LEU A CA 1
ATOM 954 C C . LEU A 1 121 ? -1.211 -0.276 4.760 1.00 95.56 121 LEU A C 1
ATOM 956 O O . LEU A 1 121 ? -0.282 0.375 4.286 1.00 95.56 121 LEU A O 1
ATOM 960 N N . ILE A 1 122 ? -2.443 -0.275 4.247 1.00 96.00 122 ILE A N 1
ATOM 961 C CA . ILE A 1 122 ? -2.890 0.621 3.176 1.00 96.00 122 ILE A CA 1
ATOM 962 C C . ILE A 1 122 ? -4.255 1.217 3.489 1.00 96.00 122 ILE A C 1
ATOM 964 O O . ILE A 1 122 ? -5.094 0.579 4.129 1.00 96.00 122 ILE A O 1
ATOM 968 N N . VAL A 1 123 ? -4.493 2.414 2.954 1.00 97.12 123 VAL A N 1
ATOM 969 C CA . VAL A 1 123 ? -5.833 2.984 2.817 1.00 97.12 123 VAL A CA 1
ATOM 970 C C . VAL A 1 123 ? -6.398 2.619 1.442 1.00 97.12 123 VAL A C 1
ATOM 972 O O . VAL A 1 123 ? -5.783 2.869 0.404 1.00 97.12 123 VAL A O 1
ATOM 975 N N . MET A 1 124 ? -7.593 2.034 1.422 1.00 97.62 124 MET A N 1
ATOM 976 C CA . MET A 1 124 ? -8.348 1.734 0.205 1.00 97.62 124 MET A CA 1
ATOM 977 C C . MET A 1 124 ? -9.857 1.814 0.447 1.00 97.62 124 MET A C 1
ATOM 979 O O . MET A 1 124 ? -10.305 1.823 1.585 1.00 97.62 124 MET A O 1
ATOM 983 N N . SER A 1 125 ? -10.656 1.844 -0.620 1.00 98.19 125 SER A N 1
ATOM 984 C CA . SER A 1 125 ? -12.119 1.825 -0.514 1.00 98.19 125 SER A CA 1
ATOM 985 C C . SER A 1 125 ? -12.633 0.565 0.194 1.00 98.19 125 SER A C 1
ATOM 987 O O . SER A 1 125 ? -12.036 -0.513 0.095 1.00 98.19 125 SER A O 1
ATOM 989 N N . VAL A 1 126 ? -13.783 0.676 0.861 1.00 97.88 126 VAL A N 1
ATOM 990 C CA . VAL A 1 126 ? -14.502 -0.452 1.464 1.00 97.88 126 VAL A CA 1
ATOM 991 C C . VAL A 1 126 ? -14.766 -1.548 0.427 1.00 97.88 126 VAL A C 1
ATOM 993 O O . VAL A 1 126 ? -14.588 -2.720 0.756 1.00 97.88 126 VAL A O 1
ATOM 996 N N . ARG A 1 127 ? -15.091 -1.203 -0.828 1.00 98.44 127 ARG A N 1
ATOM 997 C CA . ARG A 1 127 ? -15.236 -2.171 -1.932 1.00 98.44 127 ARG A CA 1
ATOM 998 C C . ARG A 1 127 ? -13.981 -3.016 -2.137 1.00 98.44 127 ARG A C 1
ATOM 1000 O O . ARG A 1 127 ? -14.062 -4.242 -2.140 1.00 98.44 127 ARG A O 1
ATOM 1007 N N . ALA A 1 128 ? -12.822 -2.368 -2.266 1.00 98.38 128 ALA A N 1
ATOM 1008 C CA . ALA A 1 128 ? -11.543 -3.056 -2.442 1.00 98.38 128 ALA A CA 1
ATOM 1009 C C . ALA A 1 128 ? -11.205 -3.948 -1.241 1.00 98.38 128 ALA A C 1
ATOM 1011 O O . ALA A 1 128 ? -10.813 -5.102 -1.416 1.00 98.38 128 ALA A O 1
ATOM 1012 N N . ASN A 1 129 ? -11.418 -3.438 -0.025 1.00 98.00 129 ASN A N 1
ATOM 1013 C CA . ASN A 1 129 ? -11.164 -4.197 1.193 1.00 98.00 129 ASN A CA 1
ATOM 1014 C C . ASN A 1 129 ? -12.092 -5.424 1.312 1.00 98.00 129 ASN A C 1
ATOM 1016 O O . ASN A 1 129 ? -11.631 -6.527 1.595 1.00 98.00 129 ASN A O 1
ATOM 1020 N N . LYS A 1 130 ? -13.393 -5.274 1.021 1.00 97.88 130 LYS A N 1
ATOM 1021 C CA . LYS A 1 130 ? -14.358 -6.389 1.000 1.00 97.88 130 LYS A CA 1
ATOM 1022 C C . LYS A 1 130 ? -13.965 -7.460 -0.021 1.00 97.88 130 LYS A C 1
ATOM 1024 O O . LYS A 1 130 ? -13.986 -8.642 0.311 1.00 97.88 130 LYS A O 1
ATOM 1029 N N . ALA A 1 131 ? -13.579 -7.053 -1.231 1.00 98.12 131 ALA A N 1
ATOM 1030 C CA . ALA A 1 131 ? -13.160 -7.976 -2.283 1.00 98.12 131 ALA A CA 1
ATOM 1031 C C . ALA A 1 131 ? -11.908 -8.778 -1.890 1.00 98.12 131 ALA A C 1
ATOM 1033 O O . ALA A 1 131 ? -11.878 -10.004 -2.062 1.00 98.12 131 ALA A O 1
ATOM 1034 N N . LYS A 1 132 ? -10.907 -8.101 -1.302 1.00 97.62 132 LYS A N 1
ATOM 1035 C CA . LYS A 1 132 ? -9.713 -8.738 -0.728 1.00 97.62 132 LYS A CA 1
ATOM 1036 C C . LYS A 1 132 ? -10.106 -9.733 0.367 1.00 97.62 132 LYS A C 1
ATOM 1038 O O . LYS A 1 132 ? -9.744 -10.906 0.298 1.00 97.62 132 LYS A O 1
ATOM 1043 N N . GLY A 1 133 ? -10.868 -9.284 1.363 1.00 95.81 133 GLY A N 1
ATOM 1044 C CA . GLY A 1 133 ? -11.274 -10.101 2.502 1.00 95.81 133 GLY A CA 1
ATOM 1045 C C . GLY A 1 133 ? -10.079 -10.784 3.180 1.00 95.81 133 GLY A C 1
ATOM 1046 O O . GLY A 1 133 ? -9.043 -10.167 3.442 1.00 95.81 133 GLY A O 1
ATOM 1047 N N . SER A 1 134 ? -10.209 -12.085 3.446 1.00 94.50 134 SER A N 1
ATOM 1048 C CA . SER A 1 134 ? -9.146 -12.913 4.030 1.00 94.50 134 SER A CA 1
ATOM 1049 C C . SER A 1 134 ? -8.179 -13.518 3.007 1.00 94.50 134 SER A C 1
ATOM 1051 O O . SER A 1 134 ? -7.288 -14.252 3.424 1.00 94.50 134 SER A O 1
ATOM 1053 N N . LYS A 1 135 ? -8.324 -13.223 1.706 1.00 96.00 135 LYS A N 1
ATOM 1054 C CA . LYS A 1 135 ? -7.523 -13.865 0.655 1.00 96.00 135 LYS A CA 1
ATOM 1055 C C . LYS A 1 135 ? -6.028 -13.600 0.833 1.00 96.00 135 LYS A C 1
ATOM 1057 O O . LYS A 1 135 ? -5.622 -12.487 1.186 1.00 96.00 135 LYS A O 1
ATOM 1062 N N . SER A 1 136 ? -5.230 -14.632 0.595 1.00 94.88 136 SER A N 1
ATOM 1063 C CA . SER A 1 136 ? -3.771 -14.581 0.548 1.00 94.88 136 SER A CA 1
ATOM 1064 C C . SER A 1 136 ? -3.275 -14.066 -0.812 1.00 94.88 136 SER A C 1
ATOM 1066 O O . SER A 1 136 ? -4.042 -13.957 -1.771 1.00 94.88 136 SER A O 1
ATOM 1068 N N . LEU A 1 137 ? -1.976 -13.758 -0.922 1.00 93.69 137 LEU A N 1
ATOM 1069 C CA . LEU A 1 137 ? -1.360 -13.451 -2.221 1.00 93.69 137 LEU A CA 1
ATOM 1070 C C . LEU A 1 137 ? -1.531 -14.616 -3.208 1.00 93.69 137 LEU A C 1
ATOM 1072 O O . LEU A 1 137 ? -1.724 -14.377 -4.398 1.00 93.69 137 LEU A O 1
ATOM 1076 N N . LEU A 1 138 ? -1.455 -15.857 -2.717 1.00 93.69 138 LEU A N 1
ATOM 1077 C CA . LEU A 1 138 ? -1.592 -17.052 -3.543 1.00 93.69 138 LEU A CA 1
ATOM 1078 C C . LEU A 1 138 ? -3.018 -17.185 -4.081 1.00 93.69 138 LEU A C 1
ATOM 1080 O O . LEU A 1 138 ? -3.173 -17.342 -5.285 1.00 93.69 138 LEU A O 1
ATOM 1084 N N . ASP A 1 139 ? -4.031 -16.999 -3.232 1.00 96.44 139 ASP A N 1
ATOM 1085 C CA . ASP A 1 139 ? -5.445 -17.075 -3.630 1.00 96.44 139 ASP A CA 1
ATOM 1086 C C . ASP A 1 139 ? -5.752 -16.065 -4.748 1.00 96.44 139 ASP A C 1
ATOM 1088 O O . ASP A 1 139 ? -6.447 -16.363 -5.715 1.00 96.44 139 ASP A O 1
ATOM 1092 N N . VAL A 1 140 ? -5.210 -14.844 -4.636 1.00 96.50 140 VAL A N 1
ATOM 1093 C CA . VAL A 1 140 ? -5.388 -13.805 -5.661 1.00 96.50 140 VAL A CA 1
ATOM 1094 C C . VAL A 1 140 ? -4.668 -14.168 -6.960 1.00 96.50 140 VAL A C 1
ATOM 1096 O O . VAL A 1 140 ? -5.216 -13.950 -8.040 1.00 96.50 140 VAL A O 1
ATOM 1099 N N . LYS A 1 141 ? -3.451 -14.723 -6.877 1.00 95.31 141 LYS A N 1
ATOM 1100 C CA . LYS A 1 141 ? -2.709 -15.190 -8.058 1.00 95.31 141 LYS A CA 1
ATOM 1101 C C . LYS A 1 141 ? -3.430 -16.337 -8.759 1.00 95.31 141 LYS A C 1
ATOM 1103 O O . LYS A 1 141 ? -3.471 -16.337 -9.983 1.00 95.31 141 LYS A O 1
ATOM 1108 N N . GLU A 1 142 ? -4.002 -17.269 -8.005 1.00 96.88 142 GLU A N 1
ATOM 1109 C CA . GLU A 1 142 ? -4.740 -18.415 -8.537 1.00 96.88 142 GLU A CA 1
ATOM 1110 C C . GLU A 1 142 ? -5.997 -17.975 -9.295 1.00 96.88 142 GLU A C 1
ATOM 1112 O O . GLU A 1 142 ? -6.168 -18.351 -10.452 1.00 96.88 142 GLU A O 1
ATOM 1117 N N . LEU A 1 143 ? -6.812 -17.093 -8.705 1.00 97.12 143 LEU A N 1
ATOM 1118 C CA . LEU A 1 143 ? -7.979 -16.516 -9.386 1.00 97.12 143 LEU A CA 1
ATOM 1119 C C . LEU A 1 143 ? -7.583 -15.849 -10.711 1.00 97.12 143 LEU A C 1
ATOM 1121 O O . LEU A 1 143 ? -8.146 -16.144 -11.762 1.00 97.12 143 LEU A O 1
ATOM 1125 N N . LEU A 1 144 ? -6.554 -14.998 -10.688 1.00 96.25 144 LEU A N 1
ATOM 1126 C CA . LEU A 1 144 ? -6.120 -14.282 -11.887 1.00 96.25 144 LEU A CA 1
ATOM 1127 C C . LEU A 1 144 ? -5.494 -15.202 -12.943 1.00 96.25 144 LEU A C 1
ATOM 1129 O O . LEU A 1 144 ? -5.665 -14.946 -14.134 1.00 96.25 144 LEU A O 1
ATOM 1133 N N . ALA A 1 145 ? -4.804 -16.270 -12.533 1.00 95.31 145 ALA A N 1
ATOM 1134 C CA . ALA A 1 145 ? -4.286 -17.290 -13.444 1.00 95.31 145 ALA A CA 1
ATOM 1135 C C . ALA A 1 145 ? -5.418 -18.057 -14.145 1.00 95.31 145 ALA A C 1
ATOM 1137 O O . ALA A 1 145 ? -5.294 -18.389 -15.324 1.00 95.31 145 ALA A O 1
ATOM 1138 N N . ASN A 1 146 ? -6.542 -18.252 -13.454 1.00 96.81 146 ASN A N 1
ATOM 1139 C CA . ASN A 1 146 ? -7.759 -18.848 -14.001 1.00 96.81 146 ASN A CA 1
ATOM 1140 C C . ASN A 1 146 ? -8.617 -17.857 -14.801 1.00 96.81 146 ASN A C 1
ATOM 1142 O O . ASN A 1 146 ? -9.733 -18.192 -15.186 1.00 96.81 146 ASN A O 1
ATOM 1146 N N . TRP A 1 147 ? -8.107 -16.651 -15.079 1.00 95.75 147 TRP A N 1
ATOM 1147 C CA . TRP A 1 147 ? -8.877 -15.579 -15.709 1.00 95.75 147 TRP A CA 1
ATOM 1148 C C . TRP A 1 147 ? -10.173 -15.268 -14.946 1.00 95.75 147 TRP A C 1
ATOM 1150 O O . TRP A 1 147 ? -11.236 -15.089 -15.534 1.00 95.75 147 TRP A O 1
ATOM 1160 N N . GLU A 1 148 ? -10.070 -15.136 -13.625 1.00 97.62 148 GLU A N 1
ATOM 1161 C CA . GLU A 1 148 ? -11.156 -14.684 -12.761 1.00 97.62 148 GLU A CA 1
ATOM 1162 C C . GLU A 1 148 ? -10.712 -13.456 -11.949 1.00 97.62 148 GLU A C 1
ATOM 1164 O O . GLU A 1 148 ? -9.662 -13.475 -11.297 1.00 97.62 148 GLU A O 1
ATOM 1169 N N . PRO A 1 149 ? -11.472 -12.346 -11.966 1.00 97.56 149 PRO A N 1
ATOM 1170 C CA . PRO A 1 149 ? -11.196 -11.232 -11.072 1.00 97.56 149 PRO A CA 1
ATOM 1171 C C . PRO A 1 149 ? -11.661 -11.561 -9.646 1.00 97.56 149 PRO A C 1
ATOM 1173 O O . PRO A 1 149 ? -12.499 -12.436 -9.426 1.00 97.56 149 PRO A O 1
ATOM 1176 N N . LEU A 1 150 ? -11.180 -10.808 -8.652 1.00 97.75 150 LEU A N 1
ATOM 1177 C CA . LEU A 1 150 ? -11.764 -10.906 -7.316 1.00 97.75 150 LEU A CA 1
ATOM 1178 C C . LEU A 1 150 ? -13.247 -10.487 -7.354 1.00 97.75 150 LEU A C 1
ATOM 1180 O O . LEU A 1 150 ? -13.570 -9.464 -7.965 1.00 97.75 150 LEU A O 1
ATOM 1184 N N . PRO A 1 151 ? -14.141 -11.181 -6.624 1.00 96.69 151 PRO A N 1
ATOM 1185 C CA . PRO A 1 151 ? -15.539 -10.778 -6.520 1.00 96.69 151 PRO A CA 1
ATOM 1186 C C . PRO A 1 151 ? -15.691 -9.314 -6.078 1.00 96.69 151 PRO A C 1
ATOM 1188 O O . PRO A 1 151 ? -15.144 -8.907 -5.052 1.00 96.69 151 PRO A O 1
ATOM 1191 N N . GLY A 1 152 ? -16.440 -8.524 -6.855 1.00 96.69 152 GLY A N 1
ATOM 1192 C CA . GLY A 1 152 ? -16.661 -7.089 -6.613 1.00 96.69 152 GLY A CA 1
ATOM 1193 C C . GLY A 1 152 ? -15.613 -6.147 -7.227 1.00 96.69 152 GLY A C 1
ATOM 1194 O O . GLY A 1 152 ? -15.755 -4.924 -7.110 1.00 96.69 152 GLY A O 1
ATOM 1195 N N . LEU A 1 153 ? -14.591 -6.690 -7.896 1.00 98.44 153 LEU A N 1
ATOM 1196 C CA . LEU A 1 153 ? -13.573 -5.947 -8.640 1.00 98.44 153 LEU A CA 1
ATOM 1197 C C . LEU A 1 153 ? -13.537 -6.382 -10.109 1.00 98.44 153 LEU A C 1
ATOM 1199 O O . LEU A 1 153 ? -13.857 -7.513 -10.459 1.00 98.44 153 LEU A O 1
ATOM 1203 N N . SER A 1 154 ? -13.098 -5.480 -10.981 1.00 97.81 154 SER A N 1
ATOM 1204 C CA . SER A 1 154 ? -12.677 -5.817 -12.343 1.00 97.81 154 SER A CA 1
ATOM 1205 C C . SER A 1 154 ? -11.300 -6.496 -12.350 1.00 97.81 154 SER A C 1
ATOM 1207 O O . SER A 1 154 ? -10.575 -6.492 -11.350 1.00 97.81 154 SER A O 1
ATOM 1209 N N . PHE A 1 155 ? -10.875 -7.018 -13.505 1.00 97.31 155 PHE A N 1
ATOM 1210 C CA . PHE A 1 155 ? -9.511 -7.533 -13.679 1.00 97.31 155 PHE A CA 1
ATOM 1211 C C . PHE A 1 155 ? -8.443 -6.489 -13.365 1.00 97.31 155 PHE A C 1
ATOM 1213 O O . PHE A 1 155 ? -7.485 -6.781 -12.655 1.00 97.31 155 PHE A O 1
ATOM 1220 N N . ARG A 1 156 ? -8.601 -5.258 -13.866 1.00 96.62 156 ARG A N 1
ATOM 1221 C CA . ARG A 1 156 ? -7.619 -4.188 -13.637 1.00 96.62 156 ARG A CA 1
ATOM 1222 C C . ARG A 1 156 ? -7.511 -3.846 -12.161 1.00 96.62 156 ARG A C 1
ATOM 1224 O O . ARG A 1 156 ? -6.408 -3.762 -11.637 1.00 96.62 156 ARG A O 1
ATOM 1231 N N . GLU A 1 157 ? -8.641 -3.721 -11.479 1.00 98.25 157 GLU A N 1
ATOM 1232 C CA . GLU A 1 157 ? -8.664 -3.496 -10.034 1.00 98.25 157 GLU A CA 1
ATOM 1233 C C . GLU A 1 157 ? -8.034 -4.672 -9.272 1.00 98.25 157 GLU A C 1
ATOM 1235 O O . GLU A 1 157 ? -7.237 -4.464 -8.362 1.00 98.25 157 GLU A O 1
ATOM 1240 N N . SER A 1 158 ? -8.295 -5.908 -9.695 1.00 98.19 158 SER A N 1
ATOM 1241 C CA . SER A 1 158 ? -7.691 -7.105 -9.101 1.00 98.19 158 SER A CA 1
ATOM 1242 C C . SER A 1 158 ? -6.168 -7.139 -9.268 1.00 98.19 158 SER A C 1
ATOM 1244 O O . SER A 1 158 ? -5.448 -7.415 -8.311 1.00 98.19 158 SER A O 1
ATOM 1246 N N . PHE A 1 159 ? -5.654 -6.767 -10.443 1.00 97.25 159 PHE A N 1
ATOM 1247 C CA . PHE A 1 159 ? -4.216 -6.631 -10.680 1.00 97.25 159 PHE A CA 1
ATOM 1248 C C . PHE A 1 159 ? -3.579 -5.504 -9.856 1.00 97.25 159 PHE A C 1
ATOM 1250 O O . PHE A 1 159 ? -2.456 -5.655 -9.378 1.00 97.25 159 PHE A O 1
ATOM 1257 N N . ARG A 1 160 ? -4.290 -4.391 -9.632 1.00 97.81 160 ARG A N 1
ATOM 1258 C CA . ARG A 1 160 ? -3.830 -3.313 -8.737 1.00 97.81 160 ARG A CA 1
ATOM 1259 C C . ARG A 1 160 ? -3.719 -3.795 -7.300 1.00 97.81 160 ARG A C 1
ATOM 1261 O O . ARG A 1 160 ? -2.711 -3.527 -6.652 1.00 97.81 160 ARG A O 1
ATOM 1268 N N . LEU A 1 161 ? -4.721 -4.533 -6.823 1.00 97.25 161 LEU A N 1
ATOM 1269 C CA . LEU A 1 161 ? -4.673 -5.152 -5.505 1.00 97.25 161 LEU A CA 1
ATOM 1270 C C . LEU A 1 161 ? -3.497 -6.133 -5.400 1.00 97.25 161 LEU A C 1
ATOM 1272 O O . LEU A 1 161 ? -2.719 -6.040 -4.452 1.00 97.25 161 LEU A O 1
ATOM 1276 N N . LEU A 1 162 ? -3.318 -7.002 -6.401 1.00 95.81 162 LEU A N 1
ATOM 1277 C CA . LEU A 1 162 ? -2.187 -7.926 -6.466 1.00 95.81 162 LEU A CA 1
ATOM 1278 C C . LEU A 1 162 ? -0.847 -7.179 -6.370 1.00 95.81 162 LEU A C 1
ATOM 1280 O O . LEU A 1 162 ? -0.014 -7.549 -5.546 1.00 95.81 162 LEU A O 1
ATOM 1284 N N . SER A 1 163 ? -0.653 -6.096 -7.139 1.00 95.19 163 SER A N 1
ATOM 1285 C CA . SER A 1 163 ? 0.573 -5.283 -7.084 1.00 95.19 163 SER A CA 1
ATOM 1286 C C . SER A 1 163 ? 0.893 -4.781 -5.678 1.00 95.19 163 SER A C 1
ATOM 1288 O O . SER A 1 163 ? 2.061 -4.793 -5.291 1.00 95.19 163 SER A O 1
ATOM 1290 N N . LEU A 1 164 ? -0.115 -4.339 -4.920 1.00 95.19 164 LEU A N 1
ATOM 1291 C CA . LEU A 1 164 ? 0.080 -3.868 -3.547 1.00 95.19 164 LEU A CA 1
ATOM 1292 C C . LEU A 1 164 ? 0.485 -5.019 -2.617 1.00 95.19 164 LEU A C 1
ATOM 1294 O O . LEU A 1 164 ? 1.272 -4.805 -1.701 1.00 95.19 164 LEU A O 1
ATOM 1298 N N . MET A 1 165 ? -0.008 -6.236 -2.873 1.00 94.50 165 MET A N 1
ATOM 1299 C CA . MET A 1 165 ? 0.264 -7.428 -2.063 1.00 94.50 165 MET A CA 1
ATOM 1300 C C . MET A 1 165 ? 1.641 -8.048 -2.266 1.00 94.50 165 MET A C 1
ATOM 1302 O O . MET A 1 165 ? 2.129 -8.703 -1.345 1.00 94.50 165 MET A O 1
ATOM 1306 N N . GLU A 1 166 ? 2.277 -7.842 -3.422 1.00 91.62 166 GLU A N 1
ATOM 1307 C CA . GLU A 1 166 ? 3.506 -8.555 -3.790 1.00 91.62 166 GLU A CA 1
ATOM 1308 C C . GLU A 1 166 ? 4.598 -8.463 -2.727 1.00 91.62 166 GLU A C 1
ATOM 1310 O O . GLU A 1 166 ? 5.039 -9.494 -2.224 1.00 91.62 166 GLU A O 1
ATOM 1315 N N . LYS A 1 167 ? 5.034 -7.258 -2.342 1.00 90.06 167 LYS A N 1
ATOM 1316 C CA . LYS A 1 167 ? 6.128 -7.135 -1.371 1.00 90.06 167 LYS A CA 1
ATOM 1317 C C . LYS A 1 167 ? 5.703 -7.522 0.049 1.00 90.06 167 LYS A C 1
ATOM 1319 O O . LYS A 1 167 ? 6.430 -8.325 0.632 1.00 90.06 167 LYS A O 1
ATOM 1324 N N . PRO A 1 168 ? 4.570 -7.042 0.607 1.00 89.56 168 PRO A N 1
ATOM 1325 C CA . PRO A 1 168 ? 4.154 -7.434 1.952 1.00 89.56 168 PRO A CA 1
ATOM 1326 C C . PRO A 1 168 ? 3.952 -8.939 2.155 1.00 89.56 168 PRO A C 1
ATOM 1328 O O . PRO A 1 168 ? 4.077 -9.437 3.270 1.00 89.56 168 PRO A O 1
ATOM 1331 N N . CYS A 1 169 ? 3.629 -9.675 1.093 1.00 88.62 169 CYS A N 1
ATOM 1332 C CA . CYS A 1 169 ? 3.393 -11.116 1.176 1.00 88.62 169 CYS A CA 1
ATOM 1333 C C . CYS A 1 169 ? 4.575 -11.959 0.664 1.00 88.62 169 CYS A C 1
ATOM 1335 O O . CYS A 1 169 ? 4.507 -13.185 0.713 1.00 88.62 169 CYS A O 1
ATOM 1337 N N . SER A 1 170 ? 5.646 -11.339 0.158 1.00 82.88 170 SER A N 1
ATOM 1338 C CA . SER A 1 170 ? 6.829 -12.064 -0.318 1.00 82.88 170 SER A CA 1
ATOM 1339 C C . SER A 1 170 ? 7.701 -12.533 0.843 1.00 82.88 170 SER A C 1
ATOM 1341 O O . SER A 1 170 ? 7.925 -11.799 1.804 1.00 82.88 170 SER A O 1
ATOM 1343 N N . SER A 1 171 ? 8.270 -13.736 0.717 1.00 69.25 171 SER A N 1
ATOM 1344 C CA . SER A 1 171 ? 9.283 -14.210 1.662 1.00 69.25 171 SER A CA 1
ATOM 1345 C C . SER A 1 171 ? 10.528 -13.305 1.618 1.00 69.25 171 SER A C 1
ATOM 1347 O O . SER A 1 171 ? 11.017 -13.023 0.520 1.00 69.25 171 SER A O 1
ATOM 1349 N N . PRO A 1 172 ? 11.111 -12.915 2.771 1.00 67.62 172 PRO A N 1
ATOM 1350 C CA . PRO A 1 172 ? 12.364 -12.157 2.823 1.00 67.62 172 PRO A CA 1
ATOM 1351 C C . PRO A 1 172 ? 13.550 -12.867 2.151 1.00 67.62 172 PRO A C 1
ATOM 1353 O O . PRO A 1 172 ? 14.529 -12.218 1.794 1.00 67.62 172 PRO A O 1
ATOM 1356 N N . THR A 1 173 ? 13.481 -14.195 2.012 1.00 60.00 173 THR A N 1
ATOM 1357 C CA . THR A 1 173 ? 14.538 -15.033 1.424 1.00 60.00 173 THR A CA 1
ATOM 1358 C C . THR A 1 173 ? 14.318 -15.343 -0.054 1.00 60.00 173 THR A C 1
ATOM 1360 O O . THR A 1 173 ? 15.221 -15.868 -0.705 1.00 60.00 173 THR A O 1
ATOM 1363 N N . ALA A 1 174 ? 13.136 -15.040 -0.597 1.00 67.31 174 ALA A N 1
ATOM 1364 C CA . ALA A 1 174 ? 12.844 -15.274 -2.001 1.00 67.31 174 ALA A CA 1
ATOM 1365 C C . ALA A 1 174 ? 13.509 -14.208 -2.878 1.00 67.31 174 ALA A C 1
ATOM 1367 O O . ALA A 1 174 ? 13.641 -13.043 -2.494 1.00 67.31 174 ALA A O 1
ATOM 1368 N N . GLN A 1 175 ? 13.889 -14.604 -4.094 1.00 74.50 175 GLN A N 1
ATOM 1369 C CA . GLN A 1 175 ? 14.240 -13.635 -5.122 1.00 74.50 175 GLN A CA 1
ATOM 1370 C C . GLN A 1 175 ? 13.057 -12.685 -5.325 1.00 74.50 175 GLN A 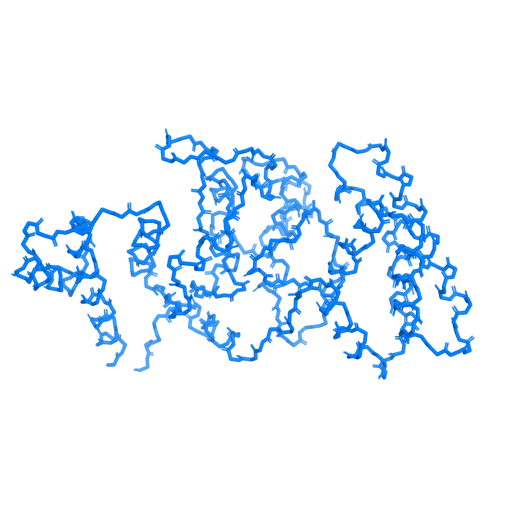C 1
ATOM 1372 O O . GLN A 1 175 ? 11.919 -13.124 -5.486 1.00 74.50 175 GLN A O 1
ATOM 1377 N N . GLU A 1 176 ? 13.335 -11.383 -5.304 1.00 78.75 176 GLU A N 1
ATOM 1378 C CA . GLU A 1 176 ? 12.281 -10.383 -5.378 1.00 78.75 176 GLU A CA 1
ATOM 1379 C C . GLU A 1 176 ? 11.472 -10.526 -6.682 1.00 78.75 176 GLU A C 1
ATOM 1381 O O . GLU A 1 176 ? 12.069 -10.564 -7.769 1.00 78.75 176 GLU A O 1
ATOM 1386 N N . PRO A 1 177 ? 10.130 -10.613 -6.603 1.00 82.75 177 PRO A N 1
ATOM 1387 C CA . PRO A 1 177 ? 9.308 -10.798 -7.786 1.00 82.75 177 PRO A CA 1
ATOM 1388 C C . PRO A 1 177 ? 9.397 -9.576 -8.703 1.00 82.75 177 PRO A C 1
ATOM 1390 O O . PRO A 1 177 ? 9.299 -8.428 -8.272 1.00 82.75 177 PRO A O 1
ATOM 1393 N N . ARG A 1 178 ? 9.542 -9.829 -10.007 1.00 88.56 178 ARG A N 1
ATOM 1394 C CA . ARG A 1 178 ? 9.587 -8.793 -11.053 1.00 88.56 178 ARG A CA 1
ATOM 1395 C C . ARG A 1 178 ? 8.214 -8.598 -11.691 1.00 88.56 178 ARG A C 1
ATOM 1397 O O . ARG A 1 178 ? 8.056 -8.711 -12.906 1.00 88.56 178 ARG A O 1
ATOM 1404 N N . ASN A 1 179 ? 7.221 -8.338 -10.848 1.00 91.31 179 ASN A N 1
ATOM 1405 C CA . ASN A 1 179 ? 5.832 -8.227 -11.278 1.00 91.31 179 ASN A CA 1
ATOM 1406 C C . ASN A 1 179 ? 5.481 -6.798 -11.704 1.00 91.31 179 ASN A C 1
ATOM 1408 O O . ASN A 1 179 ? 6.058 -5.809 -11.238 1.00 91.31 179 ASN A O 1
ATOM 1412 N N . THR A 1 180 ? 4.529 -6.696 -12.626 1.00 94.88 180 THR A N 1
ATOM 1413 C CA . THR A 1 180 ? 4.051 -5.417 -13.149 1.00 94.88 180 THR A CA 1
ATOM 1414 C C . THR A 1 180 ? 3.472 -4.547 -12.033 1.00 94.88 180 THR A C 1
ATOM 1416 O O . THR A 1 180 ? 2.750 -5.018 -11.151 1.00 94.88 180 THR A O 1
ATOM 1419 N N . LEU A 1 181 ? 3.787 -3.254 -12.086 1.00 96.50 181 LEU A N 1
ATOM 1420 C CA . LEU A 1 181 ? 3.171 -2.238 -11.249 1.00 96.50 181 LEU A CA 1
ATOM 1421 C C . LEU A 1 181 ? 1.881 -1.740 -11.911 1.00 96.50 181 LEU A C 1
ATOM 1423 O O . LEU A 1 181 ? 1.950 -1.017 -12.899 1.00 96.50 181 LEU A O 1
ATOM 1427 N N . PHE A 1 182 ? 0.721 -2.094 -11.358 1.00 96.88 182 PHE A N 1
ATOM 1428 C CA . PHE A 1 182 ? -0.583 -1.701 -11.911 1.00 96.88 182 PHE A CA 1
ATOM 1429 C C . PHE A 1 182 ? -1.188 -0.445 -11.272 1.00 96.88 182 PHE A C 1
ATOM 1431 O O . PHE A 1 182 ? -2.171 0.093 -11.777 1.00 96.88 182 PHE A O 1
ATOM 1438 N N . THR A 1 183 ? -0.627 0.035 -10.163 1.00 96.56 183 THR A N 1
ATOM 1439 C CA . THR A 1 183 ? -1.094 1.243 -9.473 1.00 96.56 183 THR A CA 1
ATOM 1440 C C . THR A 1 183 ? 0.062 2.063 -8.936 1.00 96.56 183 THR A C 1
ATOM 1442 O O . THR A 1 183 ? 1.195 1.593 -8.883 1.00 96.56 183 THR A O 1
ATOM 1445 N N . ARG A 1 184 ? -0.208 3.305 -8.546 1.00 92.81 184 ARG A N 1
ATOM 1446 C CA . ARG A 1 184 ? 0.791 4.142 -7.883 1.00 92.81 184 ARG A CA 1
ATOM 1447 C C . ARG A 1 184 ? 1.289 3.501 -6.590 1.00 92.81 184 ARG A C 1
ATOM 1449 O O . ARG A 1 184 ? 0.573 2.765 -5.916 1.00 92.81 184 ARG A O 1
ATOM 1456 N N . LEU A 1 185 ? 2.510 3.856 -6.214 1.00 89.50 185 LEU A N 1
ATOM 1457 C CA . LEU A 1 185 ? 3.077 3.446 -4.939 1.00 89.50 185 LEU A CA 1
ATOM 1458 C C . LEU A 1 185 ? 2.411 4.237 -3.810 1.00 89.50 185 LEU A C 1
ATOM 1460 O O . LEU A 1 185 ? 2.458 5.466 -3.798 1.00 89.50 185 LEU A O 1
ATOM 1464 N N . CYS A 1 186 ? 1.775 3.527 -2.882 1.00 89.56 186 CYS A N 1
ATOM 1465 C CA . CYS A 1 186 ? 1.210 4.115 -1.673 1.00 89.56 186 CYS A CA 1
ATOM 1466 C C . CYS A 1 186 ? 2.318 4.447 -0.666 1.00 89.56 186 CYS A C 1
ATOM 1468 O O . CYS A 1 186 ? 3.332 3.746 -0.579 1.00 89.56 186 CYS A O 1
ATOM 1470 N N . PHE A 1 187 ? 2.123 5.524 0.093 1.00 88.25 187 PHE A N 1
ATOM 1471 C CA . PHE A 1 187 ? 2.985 5.844 1.227 1.00 88.25 187 PHE A CA 1
ATOM 1472 C C . PHE A 1 187 ? 2.850 4.771 2.311 1.00 88.25 187 PHE A C 1
ATOM 1474 O O . PHE A 1 187 ? 1.777 4.199 2.489 1.00 88.25 187 PHE A O 1
ATOM 1481 N N . GLY A 1 188 ? 3.950 4.478 3.010 1.00 85.06 188 GLY A N 1
ATOM 1482 C CA . GLY A 1 188 ? 3.961 3.518 4.119 1.00 85.06 188 GLY A CA 1
ATOM 1483 C C . GLY A 1 188 ? 3.698 2.059 3.726 1.00 85.06 188 GLY A C 1
ATOM 1484 O O . GLY A 1 188 ? 3.463 1.235 4.601 1.00 85.06 188 GLY A O 1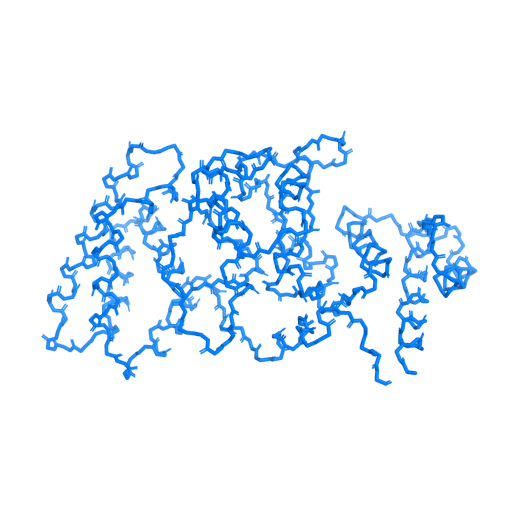
ATOM 1485 N N . THR A 1 189 ? 3.716 1.711 2.434 1.00 87.19 189 THR A N 1
ATOM 1486 C CA . THR A 1 189 ? 3.538 0.325 1.968 1.00 87.19 189 THR A CA 1
ATOM 1487 C C . THR A 1 189 ? 4.839 -0.241 1.426 1.00 87.19 189 THR A C 1
ATOM 1489 O O . THR A 1 189 ? 5.524 0.387 0.614 1.00 87.19 189 THR A O 1
ATOM 1492 N N . ALA A 1 190 ? 5.151 -1.467 1.838 1.00 90.88 190 ALA A N 1
ATOM 1493 C CA . ALA A 1 190 ? 6.261 -2.225 1.295 1.00 90.88 190 ALA A CA 1
ATOM 1494 C C . ALA A 1 190 ? 6.085 -2.444 -0.216 1.00 90.88 190 ALA A C 1
ATOM 1496 O O . ALA A 1 190 ? 4.994 -2.748 -0.697 1.00 90.88 190 ALA A O 1
ATOM 1497 N N . ARG A 1 191 ? 7.178 -2.328 -0.973 1.00 90.38 191 ARG A N 1
ATOM 1498 C CA . ARG A 1 191 ? 7.196 -2.462 -2.437 1.00 90.38 191 ARG A CA 1
ATOM 1499 C C . ARG A 1 191 ? 8.496 -3.077 -2.934 1.00 90.38 191 ARG A C 1
ATOM 1501 O O . ARG A 1 191 ? 9.493 -3.082 -2.215 1.00 90.38 191 ARG A O 1
ATOM 1508 N N . THR A 1 192 ? 8.469 -3.617 -4.149 1.00 91.94 192 THR A N 1
ATOM 1509 C CA . THR A 1 192 ? 9.662 -4.200 -4.777 1.00 91.94 192 THR A CA 1
ATOM 1510 C C . THR A 1 192 ? 10.517 -3.146 -5.478 1.00 91.94 192 THR A C 1
ATOM 1512 O O . THR A 1 192 ? 9.998 -2.123 -5.936 1.00 91.94 192 THR A O 1
ATOM 1515 N N . ASN A 1 193 ? 11.812 -3.407 -5.663 1.00 91.88 193 ASN A N 1
ATOM 1516 C CA . ASN A 1 193 ? 12.672 -2.519 -6.449 1.00 91.88 193 ASN A CA 1
ATOM 1517 C C . ASN A 1 193 ? 12.270 -2.486 -7.922 1.00 91.88 193 ASN A C 1
ATOM 1519 O O . ASN A 1 193 ? 12.346 -1.443 -8.571 1.00 91.88 193 ASN A O 1
ATOM 1523 N N . TYR A 1 194 ? 11.73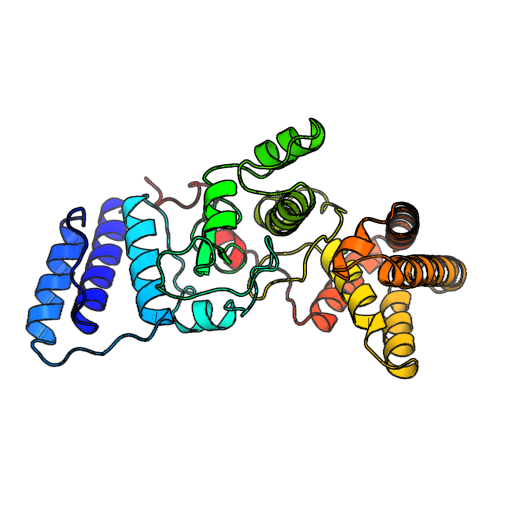3 -3.590 -8.439 1.00 94.62 194 TYR A N 1
ATOM 1524 C CA . TYR A 1 194 ? 11.172 -3.613 -9.785 1.00 94.62 194 TYR A CA 1
ATOM 1525 C C . TYR A 1 194 ? 9.938 -2.703 -9.926 1.00 94.62 194 TYR A C 1
ATOM 1527 O O . TYR A 1 194 ? 9.761 -2.045 -10.953 1.00 94.62 194 TYR A O 1
ATOM 1535 N N . GLN A 1 195 ? 9.098 -2.603 -8.893 1.00 94.94 195 GLN A N 1
ATOM 1536 C CA . GLN A 1 195 ? 7.998 -1.634 -8.849 1.00 94.94 195 GLN A CA 1
ATOM 1537 C C . GLN A 1 195 ? 8.506 -0.193 -8.687 1.00 94.94 195 GLN A C 1
ATOM 1539 O O . GLN A 1 195 ? 8.004 0.692 -9.378 1.00 94.94 195 GLN A O 1
ATOM 1544 N N . ASN A 1 196 ? 9.534 0.051 -7.862 1.00 94.38 196 ASN A N 1
ATOM 1545 C CA . ASN A 1 196 ? 10.181 1.370 -7.764 1.00 94.38 196 ASN A CA 1
ATOM 1546 C C . ASN A 1 196 ? 10.690 1.846 -9.130 1.00 94.38 196 ASN A C 1
ATOM 1548 O O . ASN A 1 196 ? 10.419 2.975 -9.532 1.00 94.38 196 ASN A O 1
ATOM 1552 N N . LEU A 1 197 ? 11.366 0.972 -9.876 1.00 96.19 197 LEU A N 1
ATOM 1553 C CA . LEU A 1 197 ? 11.860 1.273 -11.217 1.00 96.19 197 LEU A CA 1
ATOM 1554 C C . LEU A 1 197 ? 10.725 1.630 -12.187 1.00 96.19 197 LEU A C 1
ATOM 1556 O O . LEU A 1 197 ? 10.805 2.646 -12.874 1.00 96.19 197 LEU A O 1
ATOM 1560 N N . GLN A 1 198 ? 9.651 0.834 -12.225 1.00 97.56 198 GLN A N 1
ATOM 1561 C CA . GLN A 1 198 ? 8.481 1.128 -13.062 1.00 97.56 198 GLN A CA 1
ATOM 1562 C C . GLN A 1 198 ? 7.853 2.479 -12.697 1.00 97.56 198 GLN A C 1
ATOM 1564 O O . GLN A 1 198 ? 7.567 3.281 -13.583 1.00 97.56 198 GLN A O 1
ATOM 1569 N N . HIS A 1 199 ? 7.701 2.768 -11.402 1.00 96.06 199 HIS A N 1
ATOM 1570 C CA . HIS A 1 199 ? 7.194 4.053 -10.926 1.00 96.06 199 HIS A CA 1
ATOM 1571 C C . HIS A 1 199 ? 8.087 5.223 -11.357 1.00 96.06 199 HIS A C 1
ATOM 1573 O O . HIS A 1 199 ? 7.577 6.212 -11.873 1.00 96.06 199 HIS A O 1
ATOM 1579 N N . ILE A 1 200 ? 9.413 5.104 -11.224 1.00 96.00 200 ILE A N 1
ATOM 1580 C CA . ILE A 1 200 ? 10.364 6.134 -11.671 1.00 96.00 200 ILE A CA 1
ATOM 1581 C C . ILE A 1 200 ? 10.212 6.410 -13.168 1.00 96.00 200 ILE A C 1
ATOM 1583 O O . ILE A 1 200 ? 10.181 7.570 -13.578 1.00 96.00 200 ILE A O 1
ATOM 1587 N N . LEU A 1 201 ? 10.094 5.365 -13.992 1.00 97.62 201 LEU A N 1
ATOM 1588 C CA . LEU A 1 201 ? 9.926 5.522 -15.439 1.00 97.62 201 LEU A CA 1
ATOM 1589 C C . LEU A 1 201 ? 8.597 6.187 -15.794 1.00 97.62 201 LEU A C 1
ATOM 1591 O O . LEU A 1 201 ? 8.563 7.048 -16.671 1.00 97.62 201 LEU A O 1
ATOM 1595 N N . VAL A 1 202 ? 7.529 5.851 -15.076 1.00 97.25 202 VAL A N 1
ATOM 1596 C CA . VAL A 1 202 ? 6.236 6.522 -15.200 1.00 97.25 202 VAL A CA 1
ATOM 1597 C C . VAL A 1 202 ? 6.354 8.004 -14.802 1.00 97.25 202 VAL A C 1
ATOM 1599 O O . VAL A 1 202 ? 5.941 8.869 -15.570 1.00 97.25 202 VAL A O 1
ATOM 1602 N N . MET A 1 203 ? 7.004 8.337 -13.681 1.00 95.00 203 MET A N 1
ATOM 1603 C CA . MET A 1 203 ? 7.238 9.731 -13.260 1.00 95.00 203 MET A CA 1
ATOM 1604 C C . MET A 1 203 ? 8.140 10.507 -14.233 1.00 95.00 203 MET A C 1
ATOM 1606 O O . MET A 1 203 ? 7.978 11.710 -14.421 1.00 95.00 203 MET A O 1
ATOM 1610 N N . CYS A 1 204 ? 9.057 9.834 -14.930 1.00 96.25 204 CYS A N 1
ATOM 1611 C CA . CYS A 1 204 ? 9.878 10.457 -15.970 1.00 96.25 204 CYS A CA 1
ATOM 1612 C C . CYS A 1 204 ? 9.061 10.978 -17.162 1.00 96.25 204 CYS A C 1
ATOM 1614 O O . CYS A 1 204 ? 9.592 11.733 -17.974 1.00 96.25 204 CYS A O 1
ATOM 1616 N N . THR A 1 205 ? 7.804 10.560 -17.322 1.00 95.06 205 THR A N 1
ATOM 1617 C CA . THR A 1 205 ? 6.915 11.069 -18.381 1.00 95.06 205 THR A CA 1
ATOM 1618 C C . THR A 1 205 ? 6.290 12.421 -18.043 1.00 95.06 205 THR A C 1
ATOM 1620 O O . THR A 1 205 ? 5.826 13.111 -18.944 1.00 95.06 205 THR A O 1
ATOM 1623 N N . THR A 1 206 ? 6.326 12.829 -16.771 1.00 93.19 206 THR A N 1
ATOM 1624 C CA . THR A 1 206 ? 5.695 14.064 -16.284 1.00 93.19 206 THR A CA 1
ATOM 1625 C C . THR A 1 206 ? 6.697 15.193 -16.033 1.00 93.19 206 THR A C 1
ATOM 1627 O O . THR A 1 206 ? 6.320 16.247 -15.529 1.00 93.19 206 THR A O 1
ATOM 1630 N N . VAL A 1 207 ? 7.983 14.978 -16.326 1.00 93.75 207 VAL A N 1
ATOM 1631 C CA . VAL A 1 207 ? 9.064 15.952 -16.111 1.00 93.75 207 VAL A CA 1
ATOM 1632 C C . VAL A 1 207 ? 9.686 16.386 -17.434 1.00 93.75 207 VAL A C 1
ATOM 1634 O O . VAL A 1 207 ? 9.572 15.703 -18.452 1.00 93.75 207 VAL A O 1
ATOM 1637 N N . ASP A 1 208 ? 10.381 17.522 -17.417 1.00 95.19 208 ASP A N 1
ATOM 1638 C CA . ASP A 1 208 ? 11.105 18.018 -18.583 1.00 95.19 208 ASP A CA 1
ATOM 1639 C C . ASP A 1 208 ? 12.248 17.080 -19.022 1.00 95.19 208 ASP A C 1
ATOM 1641 O O . ASP A 1 208 ? 12.709 16.189 -18.296 1.00 95.19 208 ASP A O 1
ATOM 1645 N N . SER A 1 209 ? 12.732 17.294 -20.246 1.00 93.19 209 SER A N 1
ATOM 1646 C CA . SER A 1 209 ? 13.778 16.469 -20.851 1.00 93.19 209 SER A CA 1
ATOM 1647 C C . SER A 1 209 ? 15.099 16.501 -20.077 1.00 93.19 209 SER A C 1
ATOM 1649 O O . SER A 1 209 ? 15.816 15.500 -20.090 1.00 93.19 209 SER A O 1
ATOM 1651 N N . SER A 1 210 ? 15.419 17.595 -19.378 1.00 95.00 210 SER A N 1
ATOM 1652 C CA . SER A 1 210 ? 16.648 17.725 -18.591 1.00 95.00 210 SER A CA 1
ATOM 1653 C C . SER A 1 210 ? 16.599 16.834 -17.351 1.00 95.00 210 SER A C 1
ATOM 1655 O O . SER A 1 210 ? 17.487 15.996 -17.161 1.00 95.00 210 SER A O 1
ATOM 1657 N N . LYS A 1 211 ? 15.519 16.928 -16.561 1.00 93.88 211 LYS A N 1
ATOM 1658 C CA . LYS A 1 211 ? 15.277 16.081 -15.380 1.00 93.88 211 LYS A CA 1
ATOM 1659 C C . LYS A 1 211 ? 15.177 14.609 -15.754 1.00 93.88 211 LYS A C 1
ATOM 1661 O O . LYS A 1 211 ? 15.795 13.768 -15.104 1.00 93.88 211 LYS A O 1
ATOM 1666 N N . ARG A 1 212 ? 14.472 14.296 -16.845 1.00 95.12 212 ARG A N 1
ATOM 1667 C CA . ARG A 1 212 ? 14.422 12.936 -17.388 1.00 95.12 212 ARG A CA 1
ATOM 1668 C C . ARG A 1 212 ? 15.822 12.436 -17.732 1.00 95.12 212 ARG A C 1
ATOM 1670 O O . ARG A 1 212 ? 16.222 11.382 -17.259 1.00 95.12 212 ARG A O 1
ATOM 1677 N N . ASN A 1 213 ? 16.599 13.182 -18.515 1.00 93.31 213 ASN A N 1
ATOM 1678 C CA . ASN A 1 213 ? 17.943 12.751 -18.907 1.00 93.31 213 ASN A CA 1
ATOM 1679 C C . ASN A 1 213 ? 18.874 12.584 -17.694 1.00 93.31 213 ASN A C 1
ATOM 1681 O O . ASN A 1 213 ? 19.701 11.675 -17.687 1.00 93.31 213 ASN A O 1
ATOM 1685 N N . ALA A 1 214 ? 18.731 13.425 -16.663 1.00 92.69 214 ALA A N 1
ATOM 1686 C CA . ALA A 1 214 ? 19.429 13.246 -15.394 1.00 92.69 214 ALA A CA 1
ATOM 1687 C C . ALA A 1 214 ? 19.055 11.916 -14.727 1.00 92.69 214 ALA A C 1
ATOM 1689 O O . ALA A 1 214 ? 19.952 11.156 -14.375 1.00 92.69 214 ALA A O 1
ATOM 1690 N N . MET A 1 215 ? 17.762 11.584 -14.665 1.00 93.56 215 MET A N 1
ATOM 1691 C CA . MET A 1 215 ? 17.292 10.305 -14.125 1.00 93.56 215 MET A CA 1
ATOM 1692 C C . MET A 1 215 ? 17.856 9.106 -14.896 1.00 93.56 215 MET A C 1
ATOM 1694 O O . MET A 1 215 ? 18.349 8.155 -14.298 1.00 93.56 215 MET A O 1
ATOM 1698 N N . PHE A 1 216 ? 17.855 9.162 -16.230 1.00 92.50 216 PHE A N 1
ATOM 1699 C CA . PHE A 1 216 ? 18.420 8.097 -17.064 1.00 92.50 216 PHE A CA 1
ATOM 1700 C C . PHE A 1 216 ? 19.914 7.894 -16.820 1.00 92.50 216 PHE A C 1
ATOM 1702 O O . PHE A 1 216 ? 20.364 6.749 -16.786 1.00 92.50 216 PHE A O 1
ATOM 1709 N N . ARG A 1 217 ? 20.680 8.974 -16.615 1.00 90.38 217 ARG A N 1
ATOM 1710 C CA . ARG A 1 217 ? 22.091 8.869 -16.213 1.00 90.38 217 ARG A CA 1
ATOM 1711 C C . ARG A 1 217 ? 22.211 8.179 -14.858 1.00 90.38 217 ARG A C 1
ATOM 1713 O O . ARG A 1 217 ? 22.902 7.174 -14.767 1.00 90.38 217 ARG A O 1
ATOM 1720 N N . THR A 1 218 ? 21.450 8.626 -13.859 1.00 91.19 218 THR A N 1
ATOM 1721 C CA . THR A 1 218 ? 21.454 8.023 -12.517 1.00 91.19 218 THR A CA 1
ATOM 1722 C C . THR A 1 218 ? 21.133 6.527 -12.535 1.00 91.19 218 THR A C 1
ATOM 1724 O O . THR A 1 218 ? 21.783 5.762 -11.821 1.00 91.19 218 THR A O 1
ATOM 1727 N N . LEU A 1 219 ? 20.160 6.105 -13.351 1.00 91.50 219 LEU A N 1
ATOM 1728 C CA . LEU A 1 219 ? 19.803 4.695 -13.533 1.00 91.50 219 LEU A CA 1
ATOM 1729 C C . LEU A 1 219 ? 20.890 3.914 -14.290 1.00 91.50 219 LEU A C 1
ATOM 1731 O O . LEU A 1 219 ? 21.155 2.765 -13.952 1.00 91.50 219 LEU A O 1
ATOM 1735 N N . SER A 1 220 ? 21.536 4.531 -15.283 1.00 87.56 220 SER A N 1
ATOM 1736 C CA . SER A 1 220 ? 22.589 3.894 -16.092 1.00 87.56 220 SER A CA 1
ATOM 1737 C C . SER A 1 220 ? 23.918 3.741 -15.348 1.00 87.56 220 SER A C 1
ATOM 1739 O O . SER A 1 220 ? 24.686 2.837 -15.664 1.00 87.56 220 SER A O 1
ATOM 1741 N N . ASP A 1 221 ? 24.176 4.558 -14.321 1.00 85.50 221 ASP A N 1
ATOM 1742 C CA . ASP A 1 221 ? 25.341 4.417 -13.429 1.00 85.50 221 ASP A CA 1
ATOM 1743 C C . ASP A 1 221 ? 25.389 3.056 -12.699 1.00 85.50 221 ASP A C 1
ATOM 1745 O O . ASP A 1 221 ? 26.385 2.723 -12.054 1.00 85.50 221 ASP A O 1
ATOM 1749 N N . ALA A 1 222 ? 24.299 2.282 -12.734 1.00 80.50 222 ALA A N 1
ATOM 1750 C CA . ALA A 1 222 ? 24.245 0.928 -12.194 1.00 80.50 222 ALA A CA 1
ATOM 1751 C C . ALA A 1 222 ? 25.065 -0.086 -13.015 1.00 80.50 222 ALA A C 1
ATOM 1753 O O . ALA A 1 222 ? 25.420 -1.148 -12.495 1.00 80.50 222 ALA A O 1
ATOM 1754 N N . HIS A 1 223 ? 25.375 0.226 -14.275 1.00 79.44 223 HIS A N 1
ATOM 1755 C CA . HIS A 1 223 ? 26.076 -0.655 -15.210 1.00 79.44 223 HIS A CA 1
ATOM 1756 C C . HIS A 1 223 ? 27.581 -0.354 -15.265 1.00 79.44 223 HIS A C 1
ATOM 1758 O O . HIS A 1 223 ? 28.032 0.745 -14.949 1.00 79.44 223 HIS A O 1
ATOM 1764 N N . THR A 1 224 ? 28.391 -1.339 -15.672 1.00 69.75 224 THR A N 1
ATOM 1765 C CA . THR A 1 224 ? 29.819 -1.102 -15.955 1.00 69.75 224 THR A CA 1
ATOM 1766 C C . THR A 1 224 ? 29.987 -0.325 -17.265 1.00 69.75 224 THR A C 1
ATOM 1768 O O . THR A 1 224 ? 29.118 -0.355 -18.138 1.00 69.75 224 THR A O 1
ATOM 1771 N N . HIS A 1 225 ? 31.129 0.348 -17.445 1.00 64.31 225 HIS A N 1
ATOM 1772 C CA . HIS A 1 225 ? 31.402 1.110 -18.668 1.00 64.31 225 HIS A CA 1
ATOM 1773 C C . HIS A 1 225 ? 31.359 0.255 -19.948 1.00 64.31 225 HIS A C 1
ATOM 1775 O O . HIS A 1 225 ? 30.903 0.760 -20.975 1.00 64.3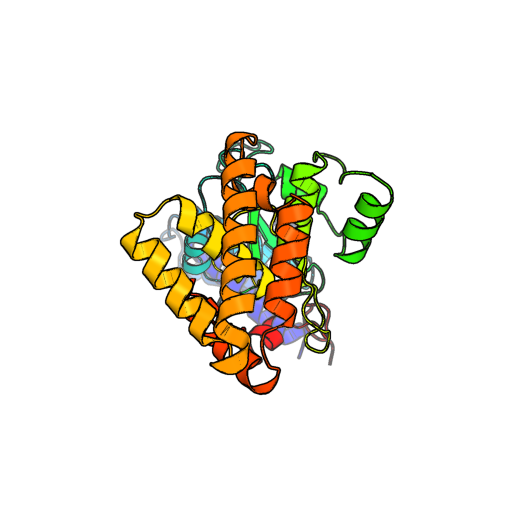1 225 HIS A O 1
ATOM 1781 N N . ALA A 1 226 ? 31.756 -1.023 -19.888 1.00 59.47 226 ALA A N 1
ATOM 1782 C CA . ALA A 1 226 ? 31.780 -1.928 -21.042 1.00 59.47 226 ALA A CA 1
ATOM 1783 C C . ALA A 1 226 ? 30.370 -2.296 -21.551 1.00 59.47 226 ALA A C 1
ATOM 1785 O O . ALA A 1 226 ? 30.144 -2.324 -22.758 1.00 59.47 226 ALA A O 1
ATOM 1786 N N . ASP A 1 227 ? 29.400 -2.459 -20.646 1.00 66.00 227 ASP A N 1
ATOM 1787 C CA . ASP A 1 227 ? 28.014 -2.844 -20.973 1.00 66.00 227 ASP A CA 1
ATOM 1788 C C . ASP A 1 227 ? 27.054 -1.643 -21.079 1.00 66.00 227 ASP A C 1
ATOM 1790 O O . ASP A 1 227 ? 25.857 -1.793 -21.363 1.00 66.00 227 ASP A O 1
ATOM 1794 N N . SER A 1 228 ? 27.572 -0.434 -20.837 1.00 68.44 228 SER A N 1
ATOM 1795 C CA . SER A 1 228 ? 26.781 0.785 -20.641 1.00 68.44 228 SER A CA 1
ATOM 1796 C C . SER A 1 228 ? 25.975 1.192 -21.875 1.00 68.44 228 SER A C 1
ATOM 1798 O O . SER A 1 228 ? 24.821 1.592 -21.744 1.00 68.44 228 SER A O 1
ATOM 1800 N N . ARG A 1 229 ? 26.536 1.056 -23.085 1.00 75.31 229 ARG A N 1
ATOM 1801 C CA . ARG A 1 229 ? 25.881 1.536 -24.314 1.00 75.31 229 ARG A CA 1
ATOM 1802 C C . ARG A 1 229 ? 24.678 0.671 -24.701 1.00 75.31 229 ARG A C 1
ATOM 1804 O O . ARG A 1 229 ? 23.599 1.212 -24.921 1.00 75.31 229 ARG A O 1
ATOM 1811 N N . ALA A 1 230 ? 24.843 -0.653 -24.736 1.00 79.19 230 ALA A N 1
ATOM 1812 C CA . ALA A 1 230 ? 23.755 -1.580 -25.062 1.00 79.19 230 ALA A CA 1
ATOM 1813 C C . ALA A 1 230 ? 22.657 -1.565 -23.985 1.00 79.19 230 ALA A C 1
ATOM 1815 O O . ALA A 1 230 ? 21.468 -1.532 -24.308 1.00 79.19 230 ALA A O 1
ATOM 1816 N N . SER A 1 231 ? 23.046 -1.502 -22.707 1.00 83.25 231 SER A N 1
ATOM 1817 C CA . SER A 1 231 ? 22.096 -1.391 -21.596 1.00 83.25 231 SER A CA 1
ATOM 1818 C C . SER A 1 231 ? 21.325 -0.066 -21.643 1.00 83.25 231 SER A C 1
ATOM 1820 O O . SER A 1 231 ? 20.099 -0.068 -21.551 1.00 83.25 231 SER A O 1
ATOM 1822 N N . ALA A 1 232 ? 21.989 1.069 -21.877 1.00 85.69 232 ALA A N 1
ATOM 1823 C CA . ALA A 1 232 ? 21.307 2.359 -22.008 1.00 85.69 232 ALA A CA 1
ATOM 1824 C C . ALA A 1 232 ? 20.286 2.368 -23.162 1.00 85.69 232 ALA A C 1
ATOM 1826 O O . ALA A 1 232 ? 19.194 2.926 -23.019 1.00 85.69 232 ALA A O 1
ATOM 1827 N N . SER A 1 233 ? 20.596 1.708 -24.286 1.00 90.50 233 SER A N 1
ATOM 1828 C CA . SER A 1 233 ? 19.652 1.546 -25.397 1.00 90.50 233 SER A CA 1
ATOM 1829 C C . SER A 1 233 ? 18.410 0.737 -25.009 1.00 90.50 233 SER A C 1
ATOM 1831 O O . SER A 1 233 ? 17.308 1.122 -25.399 1.00 90.50 233 SER A O 1
ATOM 1833 N N . LEU A 1 234 ? 18.550 -0.334 -24.215 1.00 94.19 234 LEU A N 1
ATOM 1834 C CA . LEU A 1 234 ? 17.408 -1.127 -23.737 1.00 94.19 234 LEU A CA 1
ATOM 1835 C C . LEU A 1 234 ? 16.470 -0.307 -22.844 1.00 94.19 234 LEU A C 1
ATOM 1837 O O . LEU A 1 234 ? 15.260 -0.329 -23.065 1.00 94.19 234 LEU A O 1
ATOM 1841 N N . LEU A 1 235 ? 17.013 0.445 -21.879 1.00 95.19 235 LEU A N 1
ATOM 1842 C CA . LEU A 1 235 ? 16.202 1.289 -20.992 1.00 95.19 235 LEU A CA 1
ATOM 1843 C C . LEU A 1 235 ? 15.457 2.371 -21.776 1.00 95.19 235 LEU A C 1
ATOM 1845 O O . LEU A 1 235 ? 14.269 2.602 -21.548 1.00 95.19 235 LEU A O 1
ATOM 1849 N N . LYS A 1 236 ? 16.148 3.018 -22.722 1.00 95.19 236 LYS A N 1
ATOM 1850 C CA . LYS A 1 236 ? 15.548 4.031 -23.592 1.00 95.19 236 LYS A CA 1
ATOM 1851 C C . LYS A 1 236 ? 14.409 3.445 -24.424 1.00 95.19 236 LYS A C 1
ATOM 1853 O O . LYS A 1 236 ? 13.325 4.019 -24.435 1.00 95.19 236 LYS A O 1
ATOM 1858 N N . LEU A 1 237 ? 14.622 2.286 -25.048 1.00 97.19 237 LEU A N 1
ATOM 1859 C CA . LEU A 1 237 ? 13.588 1.623 -25.840 1.00 97.19 237 LEU A CA 1
ATOM 1860 C C . LEU A 1 237 ? 12.397 1.192 -24.971 1.00 97.19 237 LEU A C 1
ATOM 1862 O O . LEU A 1 237 ? 11.252 1.368 -25.382 1.00 97.19 237 LEU A O 1
ATOM 1866 N N . ALA A 1 238 ? 12.641 0.672 -23.762 1.00 97.94 238 ALA A N 1
ATOM 1867 C CA . ALA A 1 238 ? 11.573 0.335 -22.822 1.00 97.94 238 ALA A CA 1
ATOM 1868 C C . ALA A 1 238 ? 10.732 1.578 -22.488 1.00 97.94 238 ALA A C 1
ATOM 1870 O O . ALA A 1 238 ? 9.508 1.552 -22.595 1.00 97.94 238 ALA A O 1
ATOM 1871 N N . TYR A 1 239 ? 11.381 2.695 -22.160 1.00 97.94 239 TYR A N 1
ATOM 1872 C CA . TYR A 1 239 ? 10.693 3.952 -21.881 1.00 97.94 239 TYR A CA 1
ATOM 1873 C C . TYR A 1 239 ? 9.909 4.491 -23.085 1.00 97.94 239 TYR A C 1
ATOM 1875 O O . TYR A 1 239 ? 8.781 4.942 -22.920 1.00 97.94 239 TYR A O 1
ATOM 1883 N N . GLU A 1 240 ? 10.444 4.401 -24.304 1.00 97.69 240 GLU A N 1
ATOM 1884 C CA . GLU A 1 240 ? 9.711 4.780 -25.520 1.00 97.69 240 GLU A CA 1
ATOM 1885 C C . GLU A 1 240 ? 8.438 3.937 -25.707 1.00 97.69 240 GLU A C 1
ATOM 1887 O O . GLU A 1 240 ? 7.386 4.478 -26.060 1.00 97.69 240 GLU A O 1
ATOM 1892 N N . LYS A 1 241 ? 8.495 2.626 -25.418 1.00 98.19 241 LYS A N 1
ATOM 1893 C CA . LYS A 1 241 ? 7.303 1.759 -25.413 1.00 98.19 241 LYS A CA 1
ATOM 1894 C C . LYS A 1 241 ? 6.301 2.176 -24.342 1.00 98.19 241 LYS A C 1
ATOM 1896 O O . LYS A 1 241 ? 5.117 2.289 -24.655 1.00 98.19 241 LYS A O 1
ATOM 1901 N N . LEU A 1 242 ? 6.768 2.469 -23.127 1.00 98.38 242 LEU A N 1
ATOM 1902 C CA . LEU A 1 242 ? 5.926 2.963 -22.036 1.00 98.38 242 LEU A CA 1
ATOM 1903 C C . LEU A 1 242 ? 5.204 4.259 -22.428 1.00 98.38 242 LEU A C 1
ATOM 1905 O O . LEU A 1 242 ? 3.981 4.316 -22.345 1.00 98.38 242 LEU A O 1
ATOM 1909 N N . VAL A 1 243 ? 5.933 5.268 -22.918 1.00 97.94 243 VAL A N 1
ATOM 1910 C CA . VAL A 1 243 ? 5.363 6.561 -23.340 1.00 97.94 243 VAL A CA 1
ATOM 1911 C C . VAL A 1 243 ? 4.325 6.372 -24.441 1.00 97.94 243 VAL A C 1
ATOM 1913 O O . VAL A 1 243 ? 3.233 6.930 -24.355 1.00 97.94 243 VAL A O 1
ATOM 1916 N N . LYS A 1 244 ? 4.626 5.549 -25.454 1.00 97.75 244 LYS A N 1
ATOM 1917 C CA . LYS A 1 244 ? 3.665 5.238 -26.518 1.00 97.75 244 LYS A CA 1
ATOM 1918 C C . LYS A 1 244 ? 2.409 4.573 -25.955 1.00 97.75 244 LYS A C 1
ATOM 1920 O O . LYS A 1 244 ? 1.303 4.924 -26.350 1.00 97.75 244 LYS A O 1
ATOM 1925 N N . ARG A 1 245 ? 2.557 3.623 -25.025 1.00 97.56 245 ARG A N 1
ATOM 1926 C CA . ARG A 1 245 ? 1.413 2.937 -24.417 1.00 97.56 245 ARG A CA 1
ATOM 1927 C C . ARG A 1 245 ? 0.573 3.875 -23.553 1.00 97.56 245 ARG A C 1
ATOM 1929 O O . ARG A 1 245 ? -0.652 3.772 -23.593 1.00 97.56 245 ARG A O 1
ATOM 1936 N N . MET A 1 246 ? 1.197 4.804 -22.832 1.00 97.12 246 MET A N 1
ATOM 1937 C CA . MET A 1 246 ? 0.510 5.790 -21.989 1.00 97.12 246 MET A CA 1
ATOM 1938 C C . MET A 1 246 ? -0.481 6.670 -22.758 1.00 97.12 246 MET A C 1
ATOM 1940 O O . MET A 1 246 ? -1.462 7.112 -22.179 1.00 97.12 246 MET A O 1
ATOM 1944 N N . GLN A 1 247 ? -0.285 6.866 -24.064 1.00 96.38 247 GLN A N 1
ATOM 1945 C CA . GLN A 1 247 ? -1.225 7.600 -24.923 1.00 96.38 247 GLN A CA 1
ATOM 1946 C C . GLN A 1 247 ? -2.539 6.841 -25.186 1.00 96.38 247 GLN A C 1
ATOM 1948 O O . GLN A 1 247 ? -3.465 7.405 -25.756 1.00 96.38 247 GLN A O 1
ATOM 1953 N N . SER A 1 248 ? -2.606 5.557 -24.822 1.00 95.88 248 SER A N 1
ATOM 1954 C CA . SER A 1 248 ? -3.714 4.646 -25.147 1.00 95.88 248 SER A CA 1
ATOM 1955 C C . SER A 1 248 ? -4.427 4.067 -23.921 1.00 95.88 248 SER A C 1
ATOM 1957 O O . SER A 1 248 ? -5.202 3.123 -24.063 1.00 95.88 248 SER A O 1
ATOM 1959 N N . VAL A 1 249 ? -4.124 4.564 -22.720 1.00 96.25 249 VAL A N 1
ATOM 1960 C CA . VAL A 1 249 ? -4.710 4.080 -21.464 1.00 96.25 249 VAL A CA 1
ATOM 1961 C C . VAL A 1 249 ? -5.232 5.249 -20.636 1.00 96.25 249 VAL A C 1
ATOM 1963 O O . VAL A 1 249 ? -4.610 6.307 -20.604 1.00 96.25 249 VAL A O 1
ATOM 1966 N N . ASP A 1 250 ? -6.334 5.033 -19.921 1.00 95.19 250 ASP A N 1
ATOM 1967 C CA . ASP A 1 250 ? -6.953 6.073 -19.085 1.00 95.19 250 ASP A CA 1
ATOM 1968 C C . ASP A 1 250 ? -6.157 6.329 -17.799 1.00 95.19 250 ASP A C 1
ATOM 1970 O O . ASP A 1 250 ? -6.115 7.440 -17.273 1.00 95.19 250 ASP A O 1
ATOM 1974 N N . TYR A 1 251 ? -5.495 5.289 -17.288 1.00 96.69 251 TYR A N 1
ATOM 1975 C CA . TYR A 1 251 ? -4.668 5.355 -16.094 1.00 96.69 251 TYR A CA 1
ATOM 1976 C C . TYR A 1 251 ? -3.221 4.990 -16.419 1.00 96.69 251 TYR A C 1
ATOM 1978 O O . TYR A 1 251 ? -2.926 3.880 -16.853 1.00 96.69 251 TYR A O 1
ATOM 1986 N N . MET A 1 252 ? -2.295 5.917 -16.163 1.00 96.88 252 MET A N 1
ATOM 1987 C CA . MET A 1 252 ? -0.886 5.813 -16.575 1.00 96.88 252 MET A CA 1
ATOM 1988 C C . MET A 1 252 ? -0.181 4.512 -16.159 1.00 96.88 252 MET A C 1
ATOM 1990 O O . MET A 1 252 ? 0.635 3.999 -16.918 1.00 96.88 252 MET A O 1
ATOM 1994 N N . TYR A 1 253 ? -0.502 3.940 -14.993 1.00 97.50 253 TYR A N 1
ATOM 1995 C CA . TYR A 1 253 ? 0.130 2.696 -14.534 1.00 97.50 253 TYR A CA 1
ATOM 1996 C C . TYR A 1 253 ? -0.365 1.459 -15.287 1.00 97.50 253 TYR A C 1
ATOM 1998 O O . TYR A 1 253 ? 0.351 0.463 -15.345 1.00 97.50 253 TYR A O 1
ATOM 2006 N N . ASP A 1 254 ? -1.524 1.516 -15.948 1.00 96.94 254 ASP A N 1
ATOM 2007 C CA . ASP A 1 254 ? -1.978 0.414 -16.799 1.00 96.94 254 ASP A CA 1
ATOM 2008 C C . ASP A 1 254 ? -1.047 0.241 -18.017 1.00 96.94 254 ASP A C 1
ATOM 2010 O O . ASP A 1 254 ? -0.928 -0.866 -18.553 1.00 96.94 254 ASP A O 1
ATOM 2014 N N . ALA A 1 255 ? -0.310 1.288 -18.415 1.00 97.50 255 ALA A N 1
ATOM 2015 C CA . ALA A 1 255 ? 0.706 1.205 -19.463 1.00 97.50 255 ALA A CA 1
ATOM 2016 C C . ALA A 1 255 ? 1.879 0.287 -19.085 1.00 97.50 255 ALA A C 1
ATOM 2018 O O . ALA A 1 255 ? 2.491 -0.311 -19.969 1.00 97.50 255 ALA A O 1
ATOM 2019 N N . CYS A 1 256 ? 2.149 0.097 -17.788 1.00 97.88 256 CYS A N 1
ATOM 2020 C CA . CYS A 1 256 ? 3.161 -0.849 -17.328 1.00 97.88 256 CYS A CA 1
ATOM 2021 C C . CYS A 1 256 ? 2.810 -2.299 -17.684 1.00 97.88 256 CYS A C 1
ATOM 2023 O O . CYS A 1 256 ? 3.691 -3.150 -17.653 1.00 97.88 256 CYS A O 1
ATOM 2025 N N . SER A 1 257 ? 1.559 -2.610 -18.031 1.00 96.06 257 SER A N 1
ATOM 2026 C CA . SER A 1 257 ? 1.164 -3.960 -18.456 1.00 96.06 257 SER A CA 1
ATOM 2027 C C . SER A 1 257 ? 1.549 -4.313 -19.895 1.00 96.06 257 SER A C 1
ATOM 2029 O O . SER A 1 257 ? 1.331 -5.447 -20.311 1.00 96.06 257 SER A O 1
ATOM 2031 N N . ASP A 1 258 ? 2.129 -3.376 -20.652 1.00 97.56 258 ASP A N 1
ATOM 2032 C CA . ASP A 1 258 ? 2.610 -3.640 -22.008 1.00 97.56 258 ASP A CA 1
ATOM 2033 C C . ASP A 1 258 ? 3.742 -4.679 -22.018 1.00 97.56 258 ASP A C 1
ATOM 2035 O O . ASP A 1 258 ? 4.767 -4.534 -21.345 1.00 97.56 258 ASP A O 1
ATOM 2039 N N . GLU A 1 259 ? 3.554 -5.744 -22.797 1.00 97.19 259 GLU A N 1
ATOM 2040 C CA . GLU A 1 259 ? 4.473 -6.882 -22.837 1.00 97.19 259 GLU A CA 1
ATOM 2041 C C . GLU A 1 259 ? 5.850 -6.496 -23.391 1.00 97.19 259 GLU A C 1
ATOM 2043 O O . GLU A 1 259 ? 6.878 -6.960 -22.885 1.00 97.19 259 GLU A O 1
ATOM 2048 N N . ALA A 1 260 ? 5.894 -5.615 -24.396 1.00 97.69 260 ALA A N 1
ATOM 2049 C CA . ALA A 1 260 ? 7.147 -5.167 -24.990 1.00 97.69 260 ALA A CA 1
ATOM 2050 C C . ALA A 1 260 ? 7.939 -4.298 -24.003 1.00 97.69 260 ALA A C 1
ATOM 2052 O O . ALA A 1 260 ? 9.142 -4.512 -23.830 1.00 97.69 260 ALA A O 1
ATOM 2053 N N . PHE A 1 261 ? 7.271 -3.372 -23.309 1.00 98.06 261 PHE A N 1
ATOM 2054 C CA . PHE A 1 261 ? 7.851 -2.605 -22.208 1.00 98.06 261 PHE A CA 1
ATOM 2055 C C . PHE A 1 261 ? 8.423 -3.526 -21.125 1.00 98.06 261 PHE A C 1
ATOM 2057 O O . PHE A 1 261 ? 9.603 -3.416 -20.788 1.00 98.06 261 PHE A O 1
ATOM 2064 N N . GLN A 1 262 ? 7.622 -4.468 -20.623 1.00 97.75 262 GLN A N 1
ATOM 2065 C CA . GLN A 1 262 ? 8.035 -5.383 -19.558 1.00 97.75 262 GLN A CA 1
ATOM 2066 C C . GLN A 1 262 ? 9.213 -6.269 -19.967 1.00 97.75 262 GLN A C 1
ATOM 2068 O O . GLN A 1 262 ? 10.142 -6.476 -19.188 1.00 97.75 262 GLN A O 1
ATOM 2073 N N . THR A 1 263 ? 9.209 -6.771 -21.199 1.00 97.12 263 THR A N 1
ATOM 2074 C CA . THR A 1 263 ? 10.292 -7.608 -21.721 1.00 97.12 263 THR A CA 1
ATOM 2075 C C . THR A 1 263 ? 11.600 -6.831 -21.821 1.00 97.12 263 THR A C 1
ATOM 2077 O O . THR A 1 263 ? 12.641 -7.318 -21.380 1.00 97.12 263 THR A O 1
ATOM 2080 N N . LEU A 1 264 ? 11.563 -5.605 -22.347 1.00 97.44 264 LEU A N 1
ATOM 2081 C CA . LEU A 1 264 ? 12.749 -4.754 -22.442 1.00 97.44 264 LEU A CA 1
ATOM 2082 C C . LEU A 1 264 ? 13.269 -4.338 -21.064 1.00 97.44 264 LEU A C 1
ATOM 2084 O O . LEU A 1 264 ? 14.478 -4.381 -20.834 1.00 97.44 264 LEU A O 1
ATOM 2088 N N . LEU A 1 265 ? 12.370 -3.990 -20.140 1.00 96.88 265 LEU A N 1
ATOM 2089 C CA . LEU A 1 265 ? 12.745 -3.591 -18.788 1.00 96.88 265 LEU A CA 1
ATOM 2090 C C . LEU A 1 265 ? 13.378 -4.750 -18.009 1.00 96.88 265 LEU A C 1
ATOM 2092 O O . LEU A 1 265 ? 14.420 -4.560 -17.386 1.00 96.88 265 LEU A O 1
ATOM 2096 N N . ARG A 1 266 ? 12.811 -5.963 -18.085 1.00 95.69 266 ARG A N 1
ATOM 2097 C CA . ARG A 1 266 ? 13.409 -7.160 -17.469 1.00 95.69 266 ARG A CA 1
ATOM 2098 C C . ARG A 1 266 ? 14.803 -7.442 -18.014 1.00 95.69 266 ARG A C 1
ATOM 2100 O O . ARG A 1 266 ? 15.727 -7.605 -17.220 1.00 95.69 266 ARG A O 1
ATOM 2107 N N . ARG A 1 267 ? 14.964 -7.420 -19.342 1.00 94.31 267 ARG A N 1
ATOM 2108 C CA . ARG A 1 267 ? 16.271 -7.608 -19.988 1.00 94.31 267 ARG A CA 1
ATOM 2109 C C . ARG A 1 267 ? 17.279 -6.562 -19.526 1.00 94.31 267 ARG A C 1
ATOM 2111 O O . ARG A 1 267 ? 18.418 -6.906 -19.249 1.00 94.31 267 ARG A O 1
ATOM 2118 N N . TRP A 1 268 ? 16.866 -5.303 -19.400 1.00 94.69 268 TRP A N 1
ATOM 2119 C CA . TRP A 1 268 ? 17.733 -4.245 -18.881 1.00 94.69 268 TRP A CA 1
ATOM 2120 C C . TRP A 1 268 ? 18.147 -4.473 -17.418 1.00 94.69 268 TRP A C 1
ATOM 2122 O O . TRP A 1 268 ? 19.313 -4.305 -17.072 1.00 94.69 268 TRP A O 1
ATOM 2132 N N . VAL A 1 269 ? 17.223 -4.901 -16.552 1.00 92.88 269 VAL A N 1
ATOM 2133 C CA . VAL A 1 269 ? 17.545 -5.243 -15.154 1.00 92.88 269 VAL A CA 1
ATOM 2134 C C . VAL A 1 269 ? 18.506 -6.436 -15.079 1.00 92.88 269 VAL A C 1
ATOM 2136 O O . VAL A 1 269 ? 19.359 -6.496 -14.194 1.00 92.88 269 VAL A O 1
ATOM 2139 N N . GLU A 1 270 ? 18.398 -7.392 -16.000 1.00 91.31 270 GLU A N 1
ATOM 2140 C CA . GLU A 1 270 ? 19.288 -8.557 -16.075 1.00 91.31 270 GLU A CA 1
ATOM 2141 C C . GLU A 1 270 ? 20.721 -8.204 -16.457 1.00 91.31 270 GLU A C 1
ATOM 2143 O O . GLU A 1 270 ? 21.632 -8.904 -16.017 1.00 91.31 270 GLU A O 1
ATOM 2148 N N . THR A 1 271 ? 20.941 -7.102 -17.182 1.00 91.69 271 THR A N 1
ATOM 2149 C CA . THR A 1 271 ? 22.300 -6.635 -17.486 1.00 91.69 271 THR A CA 1
ATOM 2150 C C . THR A 1 271 ? 22.985 -5.941 -16.306 1.00 91.69 271 THR A C 1
ATOM 2152 O O . THR A 1 271 ? 24.175 -5.649 -16.394 1.00 91.69 271 THR A O 1
ATOM 2155 N N . ILE A 1 272 ? 22.287 -5.687 -15.187 1.00 90.81 272 ILE A N 1
ATOM 2156 C CA . ILE A 1 272 ? 22.899 -5.099 -13.986 1.00 90.81 272 ILE A CA 1
ATOM 2157 C C . ILE A 1 272 ? 23.787 -6.152 -13.295 1.00 90.81 272 ILE A C 1
ATOM 2159 O O . ILE A 1 272 ? 23.262 -7.169 -12.808 1.00 90.81 272 ILE A O 1
ATOM 2163 N N . PRO A 1 273 ? 25.109 -5.905 -13.167 1.00 90.62 273 PRO A N 1
ATOM 2164 C CA . PRO A 1 273 ? 26.020 -6.825 -12.495 1.00 90.62 273 PRO A CA 1
ATOM 2165 C C . PRO A 1 273 ? 25.575 -7.101 -11.060 1.00 90.62 273 PRO A C 1
ATOM 2167 O O . PRO A 1 273 ? 25.195 -6.180 -10.333 1.00 90.62 273 PRO A O 1
ATOM 2170 N N . SER A 1 274 ? 25.678 -8.354 -10.610 1.00 89.19 274 SER A N 1
ATOM 2171 C CA . SER A 1 274 ? 25.315 -8.748 -9.238 1.00 89.19 274 SER A CA 1
ATOM 2172 C C . SER A 1 274 ? 26.024 -7.899 -8.174 1.00 89.19 274 SER A C 1
ATOM 2174 O O . SER A 1 274 ? 25.403 -7.511 -7.187 1.00 89.19 274 SER A O 1
ATOM 2176 N N . THR A 1 275 ? 27.279 -7.515 -8.426 1.00 91.31 275 THR A N 1
ATOM 2177 C CA . THR A 1 275 ? 28.100 -6.648 -7.562 1.00 91.31 275 THR A CA 1
ATOM 2178 C C . THR A 1 275 ? 27.574 -5.215 -7.430 1.00 91.31 275 THR A C 1
ATOM 2180 O O . THR A 1 275 ? 27.910 -4.530 -6.467 1.00 91.31 275 THR A O 1
ATOM 2183 N N . ARG A 1 276 ? 26.737 -4.747 -8.365 1.00 90.81 276 ARG A N 1
ATOM 2184 C CA . ARG A 1 276 ? 26.157 -3.393 -8.380 1.00 90.81 276 ARG A CA 1
ATOM 2185 C C . ARG A 1 276 ? 24.704 -3.350 -7.903 1.00 90.81 276 ARG A C 1
ATOM 2187 O O . ARG A 1 276 ? 24.219 -2.263 -7.602 1.00 90.81 276 ARG A O 1
ATOM 2194 N N . ARG A 1 277 ? 24.021 -4.497 -7.778 1.00 89.12 277 ARG A N 1
ATOM 2195 C CA . ARG A 1 277 ? 22.580 -4.560 -7.453 1.00 89.12 277 ARG A CA 1
ATOM 2196 C C . ARG A 1 277 ? 22.216 -3.836 -6.162 1.00 89.12 277 ARG A C 1
ATOM 2198 O O . ARG A 1 277 ? 21.364 -2.965 -6.196 1.00 89.12 277 ARG A O 1
ATOM 2205 N N . LYS A 1 278 ? 22.937 -4.084 -5.066 1.00 88.94 278 LYS A N 1
ATOM 2206 C CA . LYS A 1 278 ? 22.671 -3.410 -3.782 1.00 88.94 278 LYS A CA 1
ATOM 2207 C C . LYS A 1 278 ? 22.789 -1.882 -3.878 1.00 88.94 278 LYS A C 1
ATOM 2209 O O . LYS A 1 278 ? 22.006 -1.159 -3.272 1.00 88.94 278 LYS A O 1
ATOM 2214 N N . ALA A 1 279 ? 23.770 -1.386 -4.635 1.00 90.69 279 ALA A N 1
ATOM 2215 C CA . ALA A 1 279 ? 23.942 0.049 -4.848 1.00 90.69 279 ALA A CA 1
ATOM 2216 C C . ALA A 1 279 ? 22.831 0.627 -5.738 1.00 90.69 279 ALA A C 1
ATOM 2218 O O . ALA A 1 279 ? 22.370 1.739 -5.499 1.00 90.69 279 ALA A O 1
ATOM 2219 N N . PHE A 1 280 ? 22.390 -0.126 -6.747 1.00 91.75 280 PHE A N 1
ATOM 2220 C CA . PHE A 1 280 ? 21.254 0.244 -7.585 1.00 91.75 280 PHE A CA 1
ATOM 2221 C C . PHE A 1 280 ? 19.946 0.299 -6.787 1.00 91.75 280 PHE A C 1
ATOM 2223 O O . PHE A 1 280 ? 19.233 1.294 -6.868 1.00 91.75 280 PHE A O 1
ATOM 2230 N N . ASP A 1 281 ? 19.682 -0.708 -5.961 1.00 89.94 281 ASP A N 1
ATOM 2231 C CA . ASP A 1 281 ? 18.515 -0.772 -5.080 1.00 89.94 281 ASP A CA 1
ATOM 2232 C C . ASP A 1 281 ? 18.453 0.456 -4.156 1.00 89.94 281 ASP A C 1
ATOM 2234 O O . ASP A 1 281 ? 17.457 1.178 -4.147 1.00 89.94 281 ASP A O 1
ATOM 2238 N N . ALA A 1 282 ? 19.567 0.789 -3.493 1.00 89.19 282 ALA A N 1
ATOM 2239 C CA . ALA A 1 282 ? 19.671 1.987 -2.658 1.00 89.19 282 ALA A CA 1
ATOM 2240 C C . ALA A 1 282 ? 19.431 3.295 -3.443 1.00 89.19 282 ALA A C 1
ATOM 2242 O O . ALA A 1 282 ? 18.865 4.250 -2.909 1.00 89.19 282 ALA A O 1
ATOM 2243 N N . LYS A 1 283 ? 19.825 3.360 -4.725 1.00 91.88 283 LYS A N 1
ATOM 2244 C CA . LYS A 1 283 ? 19.513 4.514 -5.587 1.00 91.88 283 LYS A CA 1
ATOM 2245 C C . LYS A 1 283 ? 18.015 4.613 -5.881 1.00 91.88 283 LYS A C 1
ATOM 2247 O O . LYS A 1 283 ? 17.474 5.716 -5.833 1.00 91.88 283 LYS A O 1
ATOM 2252 N N . LEU A 1 284 ? 17.343 3.500 -6.185 1.00 92.69 284 LEU A N 1
ATOM 2253 C CA . LEU A 1 284 ? 15.895 3.488 -6.431 1.00 92.69 284 LEU A CA 1
ATOM 2254 C C . LEU A 1 284 ? 15.110 3.932 -5.191 1.00 92.69 284 LEU A C 1
ATOM 2256 O O . LEU A 1 284 ? 14.155 4.706 -5.299 1.00 92.69 284 LEU A O 1
ATOM 2260 N N . GLU A 1 285 ? 15.534 3.471 -4.017 1.00 89.31 285 GLU A N 1
ATOM 2261 C CA . GLU A 1 285 ? 15.002 3.906 -2.726 1.00 89.31 285 GLU A CA 1
ATOM 2262 C C . GLU A 1 285 ? 15.145 5.425 -2.566 1.00 89.31 285 GLU A C 1
ATOM 2264 O O . GLU A 1 285 ? 14.136 6.118 -2.422 1.00 89.31 285 GLU A O 1
ATOM 2269 N N . ALA A 1 286 ? 16.358 5.961 -2.743 1.00 89.44 286 ALA A N 1
ATOM 2270 C CA . ALA A 1 286 ? 16.626 7.393 -2.614 1.00 89.44 286 ALA A CA 1
ATOM 2271 C C . ALA A 1 286 ? 15.785 8.255 -3.576 1.00 89.44 286 ALA A C 1
ATOM 2273 O O . ALA A 1 286 ? 15.256 9.291 -3.175 1.00 89.44 286 ALA A O 1
ATOM 2274 N N . ILE A 1 287 ? 15.616 7.822 -4.832 1.00 90.44 287 ILE A N 1
ATOM 2275 C CA . ILE A 1 287 ? 14.812 8.544 -5.833 1.00 90.44 287 ILE A CA 1
ATOM 2276 C C . ILE A 1 287 ? 13.329 8.586 -5.440 1.00 90.44 287 ILE A C 1
ATOM 2278 O O . ILE A 1 287 ? 12.658 9.593 -5.657 1.00 90.44 287 ILE A O 1
ATOM 2282 N N . THR A 1 288 ? 12.801 7.493 -4.889 1.00 88.38 288 THR A N 1
ATOM 2283 C CA . THR A 1 288 ? 11.369 7.369 -4.567 1.00 88.38 288 THR A CA 1
ATOM 2284 C C . THR A 1 288 ? 11.023 7.799 -3.141 1.00 88.38 288 THR A C 1
ATOM 2286 O O . THR A 1 288 ? 9.886 7.595 -2.706 1.00 88.38 288 THR A O 1
ATOM 2289 N N . GLY A 1 289 ? 11.997 8.342 -2.398 1.00 84.50 289 GLY A N 1
ATOM 2290 C CA . GLY A 1 289 ? 11.869 8.619 -0.965 1.00 84.50 289 GLY A CA 1
ATOM 2291 C C . GLY A 1 289 ? 11.577 7.364 -0.136 1.00 84.50 289 GLY A C 1
ATOM 2292 O O . GLY A 1 289 ? 11.047 7.465 0.966 1.00 84.50 289 GLY A O 1
ATOM 2293 N N . GLY A 1 290 ? 11.846 6.184 -0.697 1.00 81.12 290 GLY A N 1
ATOM 2294 C CA . GLY A 1 290 ? 11.727 4.915 -0.003 1.00 81.12 290 GLY A CA 1
ATOM 2295 C C . GLY A 1 290 ? 12.977 4.629 0.817 1.00 81.12 290 GLY A C 1
ATOM 2296 O O . GLY A 1 290 ? 14.037 5.215 0.606 1.00 81.12 290 GLY A O 1
ATOM 2297 N N . SER A 1 291 ? 12.851 3.680 1.728 1.00 79.25 291 SER A N 1
ATOM 2298 C CA . SER A 1 291 ? 13.971 3.073 2.431 1.00 79.25 291 SER A CA 1
ATOM 2299 C C . SER A 1 291 ? 13.791 1.562 2.416 1.00 79.25 291 SER A C 1
ATOM 2301 O O . SER A 1 291 ? 12.663 1.055 2.436 1.00 79.25 291 SER A O 1
ATOM 2303 N N . GLY A 1 292 ? 14.902 0.832 2.352 1.00 79.31 292 GLY A N 1
ATOM 2304 C CA . GLY A 1 292 ? 14.888 -0.610 2.532 1.00 79.31 292 GLY A CA 1
ATOM 2305 C C . GLY A 1 292 ? 14.216 -0.948 3.857 1.00 79.31 292 GLY A C 1
ATOM 2306 O O . GLY A 1 292 ? 14.499 -0.313 4.871 1.00 79.31 292 GLY A O 1
ATOM 2307 N N . ILE A 1 293 ? 13.314 -1.930 3.844 1.00 80.31 293 ILE A N 1
ATOM 2308 C CA . ILE A 1 293 ? 12.535 -2.303 5.029 1.00 80.31 293 ILE A CA 1
ATOM 2309 C C . ILE A 1 293 ? 13.499 -2.907 6.056 1.00 80.31 293 ILE A C 1
ATOM 2311 O O . ILE A 1 293 ? 14.032 -3.997 5.806 1.00 80.31 293 ILE A O 1
ATOM 2315 N N . PRO A 1 294 ? 13.748 -2.236 7.196 1.00 81.44 294 PRO A N 1
ATOM 2316 C CA . PRO A 1 294 ? 14.650 -2.759 8.210 1.00 81.44 294 PRO A CA 1
ATOM 2317 C C . PRO A 1 294 ? 14.125 -4.090 8.758 1.00 81.44 294 PRO A C 1
ATOM 2319 O O . PRO A 1 294 ? 12.912 -4.321 8.811 1.00 81.44 294 PRO A O 1
ATOM 2322 N N . LYS A 1 295 ? 15.024 -4.973 9.209 1.00 81.94 295 LYS A N 1
ATOM 2323 C CA . LYS A 1 295 ? 14.620 -6.250 9.831 1.00 81.94 295 LYS A CA 1
ATOM 2324 C C . LYS A 1 295 ? 13.735 -6.010 11.052 1.00 81.94 295 LYS A C 1
ATOM 2326 O O . LYS A 1 295 ? 12.866 -6.818 11.351 1.00 81.94 295 LYS A O 1
ATOM 2331 N N . GLU A 1 296 ? 13.952 -4.893 11.727 1.00 83.06 296 GLU A N 1
ATOM 2332 C CA . GLU A 1 296 ? 13.190 -4.397 12.861 1.00 83.06 296 GLU A CA 1
ATOM 2333 C C . GLU A 1 296 ? 11.730 -4.167 12.469 1.00 83.06 296 GLU A C 1
ATOM 2335 O O . GLU A 1 296 ? 10.849 -4.673 13.151 1.00 83.06 296 GLU A O 1
ATOM 2340 N N . VAL A 1 297 ? 11.469 -3.519 11.327 1.00 82.38 297 VAL A N 1
ATOM 2341 C CA . VAL A 1 297 ? 10.106 -3.323 10.801 1.00 82.38 297 VAL A CA 1
ATOM 2342 C C . VAL A 1 297 ? 9.486 -4.654 10.375 1.00 82.38 297 VAL A C 1
ATOM 2344 O O . VAL A 1 297 ? 8.329 -4.915 10.669 1.00 82.38 297 VAL A O 1
ATOM 2347 N N . LEU A 1 298 ? 10.245 -5.558 9.748 1.00 84.06 298 LEU A N 1
ATOM 2348 C CA . LEU A 1 298 ? 9.713 -6.889 9.418 1.00 84.06 298 LEU A CA 1
ATOM 2349 C C . LEU A 1 298 ? 9.348 -7.706 10.668 1.00 84.06 298 LEU A C 1
ATOM 2351 O O . LEU A 1 298 ? 8.385 -8.470 10.639 1.00 84.06 298 LEU A O 1
ATOM 2355 N N . ARG A 1 299 ? 10.083 -7.544 11.775 1.00 84.00 299 ARG A N 1
ATOM 2356 C CA . ARG A 1 299 ? 9.753 -8.194 13.054 1.00 84.00 299 ARG A CA 1
ATOM 2357 C C . ARG A 1 299 ? 8.424 -7.699 13.616 1.00 84.00 299 ARG A C 1
ATOM 2359 O O . ARG A 1 299 ? 7.690 -8.512 14.171 1.00 84.00 299 ARG A O 1
ATOM 2366 N N . THR A 1 300 ? 8.072 -6.425 13.427 1.00 86.12 300 THR A N 1
ATOM 2367 C CA . THR A 1 300 ? 6.782 -5.895 13.908 1.00 86.12 300 THR A CA 1
ATOM 2368 C C . THR A 1 300 ? 5.586 -6.502 13.184 1.00 86.12 300 THR A C 1
ATOM 2370 O O . THR A 1 300 ? 4.478 -6.500 13.713 1.00 86.12 300 THR A O 1
ATOM 2373 N N . TRP A 1 301 ? 5.792 -7.104 12.008 1.00 90.00 301 TRP A N 1
ATOM 2374 C CA . TRP A 1 301 ? 4.732 -7.833 11.313 1.00 90.00 301 TRP A CA 1
ATOM 2375 C C . TRP A 1 301 ? 4.379 -9.144 12.013 1.00 90.00 301 TRP A C 1
ATOM 2377 O O . TRP A 1 301 ? 3.316 -9.692 11.727 1.00 90.00 301 TRP A O 1
ATOM 2387 N N . ALA A 1 302 ? 5.233 -9.637 12.921 1.00 88.00 302 ALA A N 1
ATOM 2388 C CA . ALA A 1 302 ? 4.987 -10.829 13.727 1.00 88.00 302 ALA A CA 1
ATOM 2389 C C . ALA A 1 302 ? 4.566 -12.046 12.875 1.00 88.00 302 ALA A C 1
ATOM 2391 O O . ALA A 1 302 ? 3.660 -12.794 13.229 1.00 88.00 302 ALA A O 1
ATOM 2392 N N . LEU A 1 303 ? 5.214 -12.252 11.720 1.00 87.06 303 LEU A N 1
ATOM 2393 C CA . LEU A 1 303 ? 4.828 -13.296 10.757 1.00 87.06 303 LEU A CA 1
ATOM 2394 C C . LEU A 1 303 ? 4.854 -14.713 11.359 1.00 87.06 303 LEU A C 1
ATOM 2396 O O . LEU A 1 303 ? 4.024 -15.539 10.987 1.00 87.06 303 LEU A O 1
ATOM 2400 N N . GLU A 1 304 ? 5.744 -14.977 12.321 1.00 86.88 304 GLU A N 1
ATOM 2401 C CA . GLU A 1 304 ? 5.846 -16.265 13.027 1.00 86.88 304 GLU A CA 1
ATOM 2402 C C . GLU A 1 304 ? 4.565 -16.613 13.802 1.00 86.88 304 GLU A C 1
ATOM 2404 O O . GLU A 1 304 ? 4.081 -17.739 13.727 1.00 86.88 304 GLU A O 1
ATOM 2409 N N . SER A 1 305 ? 3.952 -15.632 14.471 1.00 86.94 305 SER A N 1
ATOM 2410 C CA . SER A 1 305 ? 2.665 -15.792 15.161 1.00 86.94 305 SER A CA 1
ATOM 2411 C C . SER A 1 305 ? 1.471 -15.463 14.261 1.00 86.94 305 SER A C 1
ATOM 2413 O O . SER A 1 305 ? 0.338 -15.325 14.730 1.00 86.94 305 SER A O 1
ATOM 2415 N N . LYS A 1 306 ? 1.702 -15.281 12.956 1.00 89.88 306 LYS A N 1
ATOM 2416 C CA . LYS A 1 306 ? 0.720 -14.750 12.006 1.00 89.88 306 LYS A CA 1
ATOM 2417 C C . LYS A 1 306 ? 0.100 -13.443 12.505 1.00 89.88 306 LYS A C 1
ATOM 2419 O O . LYS A 1 306 ? -1.122 -13.272 12.473 1.00 89.88 306 LYS A O 1
ATOM 2424 N N . GLY A 1 307 ? 0.917 -12.537 13.029 1.00 87.56 307 GLY A N 1
ATOM 2425 C CA . GLY A 1 307 ? 0.509 -11.235 13.542 1.00 87.56 307 GLY A CA 1
ATOM 2426 C C . GLY A 1 307 ? -0.359 -11.312 14.793 1.00 87.56 307 GLY A C 1
ATOM 2427 O O . GLY A 1 307 ? -1.049 -10.336 15.091 1.00 87.56 307 GLY A O 1
ATOM 2428 N N . ARG A 1 308 ? -0.403 -12.467 15.468 1.00 89.00 308 ARG A N 1
ATOM 2429 C CA . ARG A 1 308 ? -1.139 -12.659 16.718 1.00 89.00 308 ARG A CA 1
ATOM 2430 C C . ARG A 1 308 ? -0.246 -12.414 17.921 1.00 89.00 308 ARG A C 1
ATOM 2432 O O . ARG A 1 308 ? 0.975 -12.538 17.824 1.00 89.00 308 ARG A O 1
ATOM 2439 N N . PHE A 1 309 ? -0.859 -12.097 19.051 1.00 83.31 309 PHE A N 1
ATOM 2440 C CA . PHE A 1 309 ? -0.175 -12.171 20.335 1.00 83.31 309 PHE A CA 1
ATOM 2441 C C . PHE A 1 309 ? 0.318 -13.604 20.517 1.00 83.31 309 PHE A C 1
ATOM 2443 O O . PHE A 1 309 ? -0.409 -14.554 20.229 1.00 83.31 309 PHE A O 1
ATOM 2450 N N . ALA A 1 310 ? 1.601 -13.757 20.813 1.00 74.19 310 ALA A N 1
ATOM 2451 C CA . ALA A 1 310 ? 2.211 -15.069 20.795 1.00 74.19 310 ALA A CA 1
ATOM 2452 C C . ALA A 1 310 ? 1.914 -15.796 22.110 1.00 74.19 310 ALA A C 1
ATOM 2454 O O . ALA A 1 310 ? 2.263 -15.282 23.169 1.00 74.19 310 ALA A O 1
ATOM 2455 N N . ASP A 1 311 ? 1.296 -16.975 22.023 1.00 58.50 311 ASP A N 1
ATOM 2456 C CA . ASP A 1 311 ? 1.158 -17.915 23.136 1.00 58.50 311 ASP A CA 1
ATOM 2457 C C . ASP A 1 311 ? 2.520 -18.595 23.352 1.00 58.50 311 ASP A C 1
ATOM 2459 O O . ASP A 1 311 ? 2.790 -19.645 22.772 1.00 58.50 311 ASP A O 1
ATOM 2463 N N . TRP A 1 312 ? 3.416 -17.968 24.111 1.00 44.44 312 TRP A N 1
ATOM 2464 C CA . TRP A 1 312 ? 4.575 -18.667 24.674 1.00 44.44 312 TRP A CA 1
ATOM 2465 C C . TRP A 1 312 ? 4.332 -18.912 26.158 1.00 44.44 312 TRP A C 1
ATOM 2467 O O . TRP A 1 312 ? 3.960 -17.937 26.861 1.00 44.44 312 TRP A O 1
#

Sequence (312 aa):
MAQEYDAEIGRTLGWDLASYGWTPRNDAPAHVLEGHAEGKARFGPNTKVPTRFERKWLQLRQNALRRGKIVDAAITPRFIEFIDYPTCPVTLVEMTHSTGADTDWSVDRVNNDGAYADGNLIVMSVRANKAKGSKSLLDVKELLANWEPLPGLSFRESFRLLSLMEKPCSSPTAQEPRNTLFTRLCFGTARTNYQNLQHILVMCTTVDSSKRNAMFRTLSDAHTHADSRASASLLKLAYEKLVKRMQSVDYMYDACSDEAFQTLLRRWVETIPSTRRKAFDAKLEAITGGSGIPKEVLRTWALESKGRFADW